Protein AF-A0A7W0UKG6-F1 (afdb_monomer_lite)

Foldseek 3Di:
DQDDWWPQVVLVVVLQVVLVVLQVVLVVCCVPPNPVSNVVSNVVSVVSSVVSVVCVVVVDPVNQVVCVVVRGDDGDDVVSCLLVQEFEDDPDLPFPQQAFLLVRQLVLLVSVDPQDPVCVVVVDPVNVVSVVVSSVLSQVLCVLLVNHPRRGPGLNNDDPLSSLSSSVSSSCSSVHLEYEAEASCPPHDPVSLVSVLVSLQCCCPVVVHHYDYDHDPLVSCLPRPQKDWDDDPNDTPDIDHSVRLVPRPSNCCRNVNDDDD

pLDDT: mean 85.69, std 9.54, range [41.47, 97.06]

Secondary structure (DSSP, 8-state):
-----BSTTHHHHHHHHHHHHHHHHHHHHHHHH-THHHHHHHHHHHHHHHHHHHHHHH--HHHHHHHHHTT-B-PPPHHHHHHTTEEE--SS----TTSBHHHHHHHHTGGG----HHHHHTT-HHHHHHHHHHHHHHHHHHHHTT-TT-TTSBGGGS-HHHHHHHHHHHHHHT--SEEEEESTTTT--HHHHHHHHHHHHHHHHHH--EEEEE---HHHHHHH-SSEEEEETTEEEEEE-HHHHHT-HHHHHHHH-S---

Structure (mmCIF, N/CA/C/O backbone):
data_AF-A0A7W0UKG6-F1
#
_entry.id   AF-A0A7W0UKG6-F1
#
loop_
_atom_site.group_PDB
_atom_site.id
_atom_site.type_symbol
_atom_site.label_atom_id
_atom_site.label_alt_id
_atom_site.label_comp_id
_atom_site.label_asym_id
_atom_site.label_entity_id
_atom_site.label_seq_id
_atom_site.pdbx_PDB_ins_code
_atom_site.Cartn_x
_atom_site.Cartn_y
_atom_site.Cartn_z
_atom_site.occupancy
_atom_site.B_iso_or_equiv
_atom_site.auth_seq_id
_atom_site.auth_comp_id
_atom_site.auth_asym_id
_atom_site.auth_atom_id
_atom_site.pdbx_PDB_model_num
ATOM 1 N N . MET A 1 1 ? 2.653 -15.331 -9.676 1.00 48.56 1 MET A N 1
ATOM 2 C CA . MET A 1 1 ? 2.148 -16.067 -8.493 1.00 48.56 1 MET A CA 1
ATOM 3 C C . MET A 1 1 ? 3.191 -16.007 -7.388 1.00 48.56 1 MET A C 1
ATOM 5 O O . MET A 1 1 ? 4.370 -16.164 -7.683 1.00 48.56 1 MET A O 1
ATOM 9 N N . ILE A 1 2 ? 2.782 -15.742 -6.144 1.00 54.41 2 ILE A N 1
ATOM 10 C CA . ILE A 1 2 ? 3.671 -15.827 -4.976 1.00 54.41 2 ILE A CA 1
ATOM 11 C C . ILE A 1 2 ? 3.885 -17.317 -4.706 1.00 54.41 2 ILE A C 1
ATOM 13 O O . ILE A 1 2 ? 3.014 -17.983 -4.161 1.00 54.41 2 ILE A O 1
ATOM 17 N N . ALA A 1 3 ? 5.003 -17.856 -5.176 1.00 59.62 3 ALA A N 1
ATOM 18 C CA . ALA A 1 3 ? 5.363 -19.258 -5.013 1.00 59.62 3 ALA A CA 1
ATOM 19 C C . ALA A 1 3 ? 6.781 -19.353 -4.451 1.00 59.62 3 ALA A C 1
ATOM 21 O O . ALA A 1 3 ? 7.602 -18.450 -4.655 1.00 59.62 3 ALA A O 1
ATOM 22 N N . ARG A 1 4 ? 7.076 -20.453 -3.745 1.00 61.53 4 ARG A N 1
ATOM 23 C CA . ARG A 1 4 ? 8.446 -20.732 -3.306 1.00 61.53 4 ARG A CA 1
ATOM 24 C C . ARG A 1 4 ? 9.345 -20.778 -4.543 1.00 61.53 4 ARG A C 1
ATOM 26 O O . ARG A 1 4 ? 9.008 -21.484 -5.494 1.00 61.53 4 ARG A O 1
ATOM 33 N N . PRO A 1 5 ? 10.453 -20.025 -4.562 1.00 64.69 5 PRO A N 1
ATOM 34 C CA . PRO A 1 5 ? 11.335 -20.037 -5.710 1.00 64.69 5 PRO A CA 1
ATOM 35 C C . PRO A 1 5 ? 11.922 -21.440 -5.879 1.00 64.69 5 PRO A C 1
ATOM 37 O O . PRO A 1 5 ? 12.451 -22.021 -4.932 1.00 64.69 5 PRO A O 1
ATOM 40 N N . VAL A 1 6 ? 11.835 -21.979 -7.090 1.00 72.00 6 VAL A N 1
ATOM 41 C CA . VAL A 1 6 ? 12.389 -23.289 -7.443 1.00 72.00 6 VAL A CA 1
ATOM 42 C C . VAL A 1 6 ? 13.615 -23.038 -8.306 1.00 72.00 6 VAL A C 1
ATOM 44 O O . VAL A 1 6 ? 13.520 -22.393 -9.346 1.00 72.00 6 VAL A O 1
ATOM 47 N N . ARG A 1 7 ? 14.779 -23.508 -7.839 1.00 76.75 7 ARG A N 1
ATOM 48 C CA . ARG A 1 7 ? 16.084 -23.382 -8.521 1.00 76.75 7 ARG A CA 1
ATOM 49 C C . ARG A 1 7 ? 16.430 -21.954 -9.004 1.00 76.75 7 ARG A C 1
ATOM 51 O O . ARG A 1 7 ? 16.911 -21.791 -10.124 1.00 76.75 7 ARG A O 1
ATOM 58 N N . PRO A 1 8 ? 16.274 -20.900 -8.175 1.00 71.69 8 PRO A N 1
ATOM 59 C CA . PRO A 1 8 ? 16.561 -19.523 -8.597 1.00 71.69 8 PRO A CA 1
ATOM 60 C C . PRO A 1 8 ? 18.043 -19.279 -8.939 1.00 71.69 8 PRO A C 1
ATOM 62 O O . PRO A 1 8 ? 18.349 -18.333 -9.664 1.00 71.69 8 PRO A O 1
ATOM 65 N N . TRP A 1 9 ? 18.946 -20.129 -8.436 1.00 76.56 9 TRP A N 1
ATOM 66 C CA . TRP A 1 9 ? 20.386 -20.117 -8.716 1.00 76.56 9 TRP A CA 1
ATOM 67 C C . TRP A 1 9 ? 20.742 -20.582 -10.135 1.00 76.56 9 TRP A C 1
ATOM 69 O O . TRP A 1 9 ? 21.858 -20.348 -10.587 1.00 76.56 9 TRP A O 1
ATOM 79 N N . PHE A 1 10 ? 19.810 -21.225 -10.845 1.00 80.62 10 PHE A N 1
ATOM 80 C CA . PHE A 1 10 ? 20.050 -21.731 -12.194 1.00 80.62 10 PHE A CA 1
ATOM 81 C C . PHE A 1 10 ? 19.980 -20.623 -13.256 1.00 80.62 10 PHE A C 1
ATOM 83 O O . PHE A 1 10 ? 20.633 -20.713 -14.290 1.00 80.62 10 PHE A O 1
ATOM 90 N N . GLU A 1 11 ? 19.243 -19.538 -12.995 1.00 80.31 11 GLU A N 1
ATOM 91 C CA . GLU A 1 11 ? 19.112 -18.427 -13.947 1.00 80.31 11 GLU A CA 1
ATOM 92 C C . GLU A 1 11 ? 20.453 -17.725 -14.249 1.00 80.31 11 GLU A C 1
ATOM 94 O O . GLU A 1 11 ? 20.762 -17.585 -15.430 1.00 80.31 11 GLU A O 1
ATOM 99 N N . PRO A 1 12 ? 21.290 -17.349 -13.258 1.00 82.25 12 PRO A N 1
ATOM 100 C CA . PRO A 1 12 ? 22.607 -16.779 -13.542 1.00 82.25 12 PRO A CA 1
ATOM 101 C C . PRO A 1 12 ? 23.495 -17.666 -14.417 1.00 82.25 12 PRO A C 1
ATOM 103 O O . PRO A 1 12 ? 24.257 -17.153 -15.226 1.00 82.25 12 PRO A O 1
ATOM 106 N N . ILE A 1 13 ? 23.376 -18.991 -14.297 1.00 84.44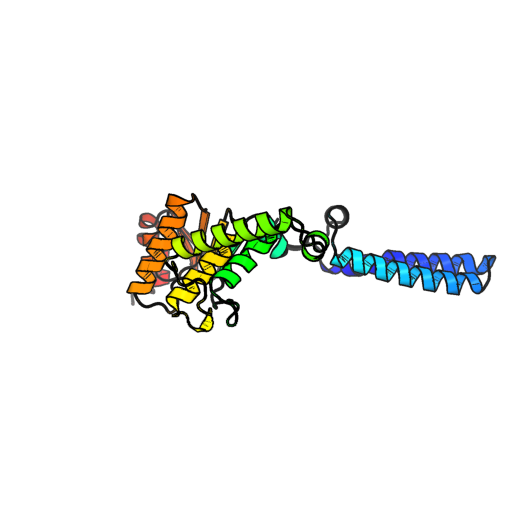 13 ILE A N 1
ATOM 107 C CA . ILE A 1 13 ? 24.140 -19.944 -15.113 1.00 84.44 13 ILE A CA 1
ATOM 108 C C . ILE A 1 13 ? 23.686 -19.874 -16.576 1.00 84.44 13 ILE A C 1
ATOM 110 O O . ILE A 1 13 ? 24.524 -19.854 -17.477 1.00 84.44 13 ILE A O 1
ATOM 114 N N . LEU A 1 14 ? 22.375 -19.764 -16.819 1.00 82.19 14 LEU A N 1
ATOM 115 C CA . LEU A 1 14 ? 21.809 -19.644 -18.167 1.00 82.19 14 LEU A CA 1
ATOM 116 C C . LEU A 1 14 ? 22.294 -18.389 -18.911 1.00 82.19 14 LEU A C 1
ATOM 118 O O . LEU A 1 14 ? 22.361 -18.414 -20.138 1.00 82.19 14 LEU A O 1
ATOM 122 N N . TRP A 1 15 ? 22.678 -17.319 -18.205 1.00 83.62 15 TRP A N 1
ATOM 123 C CA . TRP A 1 15 ? 23.191 -16.091 -18.833 1.00 83.62 15 TRP A CA 1
ATOM 124 C C . TRP A 1 15 ? 24.517 -16.295 -19.562 1.00 83.62 15 TRP A C 1
ATOM 126 O O . TRP A 1 15 ? 24.759 -15.635 -20.573 1.00 83.62 15 TRP A O 1
ATOM 136 N N . PHE A 1 16 ? 25.349 -17.217 -19.073 1.00 87.31 16 PHE A N 1
ATOM 137 C CA . PHE A 1 16 ? 26.668 -17.496 -19.638 1.00 87.31 16 PHE A CA 1
ATOM 138 C C . PHE A 1 16 ? 26.638 -18.555 -20.741 1.00 87.31 16 PHE A C 1
ATOM 140 O O . PHE A 1 16 ? 27.586 -18.636 -21.519 1.00 87.31 16 PHE A O 1
ATOM 147 N N . VAL A 1 17 ? 25.563 -19.348 -20.851 1.00 87.38 17 VAL A N 1
ATOM 148 C CA . VAL A 1 17 ? 25.466 -20.445 -21.831 1.00 87.38 17 VAL A CA 1
ATOM 149 C C . VAL A 1 17 ? 25.686 -19.961 -23.276 1.00 87.38 17 VAL A C 1
ATOM 151 O O . VAL A 1 17 ? 26.527 -20.555 -23.954 1.00 87.38 17 VAL A O 1
ATOM 154 N N . PRO A 1 18 ? 25.040 -18.878 -23.766 1.00 86.75 18 PRO A N 1
ATOM 155 C CA . PRO A 1 18 ? 25.266 -18.391 -25.130 1.00 86.75 18 PRO A CA 1
ATOM 156 C C . PRO A 1 18 ? 26.705 -17.925 -25.372 1.00 86.75 18 PRO A C 1
ATOM 158 O O . PRO A 1 18 ? 27.283 -18.221 -26.417 1.00 86.75 18 PRO A O 1
ATOM 161 N N . SER A 1 19 ? 27.314 -17.243 -24.399 1.00 86.75 19 SER A N 1
ATOM 162 C CA . SER A 1 19 ? 28.702 -16.780 -24.495 1.00 86.75 19 SER A CA 1
ATOM 163 C C . SER A 1 19 ? 29.688 -17.947 -24.516 1.00 86.75 19 SER A C 1
ATOM 165 O O . SER A 1 19 ? 30.585 -17.966 -25.355 1.00 86.75 19 SER A O 1
ATOM 167 N N . ILE A 1 20 ? 29.491 -18.956 -23.661 1.00 88.75 20 ILE A N 1
ATOM 168 C CA . ILE A 1 20 ? 30.323 -20.169 -23.633 1.00 88.75 20 ILE A CA 1
ATOM 169 C C . ILE A 1 20 ? 30.202 -20.930 -24.959 1.00 88.75 20 ILE A C 1
ATOM 171 O O . ILE A 1 20 ? 31.218 -21.297 -25.542 1.00 88.75 20 ILE A O 1
ATOM 175 N N . LEU A 1 21 ? 28.983 -21.115 -25.479 1.00 88.38 21 LEU A N 1
ATOM 176 C CA . LEU A 1 21 ? 28.757 -21.750 -26.783 1.00 88.38 21 LEU A CA 1
ATOM 177 C C . LEU A 1 21 ? 29.455 -20.991 -27.916 1.00 88.38 21 LEU A C 1
ATOM 179 O O . LEU A 1 21 ? 30.082 -21.612 -28.769 1.00 88.38 21 LEU A O 1
ATOM 183 N N . THR A 1 22 ? 29.393 -19.658 -27.904 1.00 87.62 22 THR A N 1
ATOM 184 C CA . THR A 1 22 ? 30.035 -18.815 -28.923 1.00 87.62 22 THR A CA 1
ATOM 185 C C . THR A 1 22 ? 31.559 -18.971 -28.908 1.00 87.62 22 THR A C 1
ATOM 187 O O . THR A 1 22 ? 32.170 -19.115 -29.967 1.00 87.62 22 THR A O 1
ATOM 190 N N . LEU A 1 23 ? 32.170 -19.022 -27.719 1.00 88.12 23 LEU A N 1
ATOM 191 C CA . LEU A 1 23 ? 33.607 -19.273 -27.561 1.00 88.12 23 LEU A CA 1
ATOM 192 C C . LEU A 1 23 ? 34.002 -20.687 -28.007 1.00 88.12 23 LEU A C 1
ATOM 194 O O . LEU A 1 23 ? 35.016 -20.853 -28.682 1.00 88.12 23 LEU A O 1
ATOM 198 N N . LEU A 1 24 ? 33.198 -21.704 -27.676 1.00 88.12 24 LEU A N 1
ATOM 199 C CA . LEU A 1 24 ? 33.443 -23.090 -28.092 1.00 88.12 24 LEU A CA 1
ATOM 200 C C . LEU A 1 24 ? 33.360 -23.258 -29.615 1.00 88.12 24 LEU A C 1
ATOM 202 O O . LEU A 1 24 ? 34.214 -23.918 -30.205 1.00 88.12 24 LEU A O 1
ATOM 206 N N . ILE A 1 25 ? 32.367 -22.634 -30.257 1.00 86.38 25 ILE A N 1
ATOM 207 C CA . ILE A 1 25 ? 32.225 -22.628 -31.720 1.00 86.38 25 ILE A CA 1
ATOM 208 C C . ILE A 1 25 ? 33.413 -21.904 -32.365 1.00 86.38 25 ILE A C 1
ATOM 210 O O . ILE A 1 25 ? 33.993 -22.416 -33.320 1.00 86.38 25 ILE A O 1
ATOM 214 N N . GLY A 1 26 ? 33.813 -20.750 -31.825 1.00 84.31 26 GLY A N 1
ATOM 215 C CA . GLY A 1 26 ? 34.990 -20.013 -32.288 1.00 84.31 26 GLY A CA 1
ATOM 216 C C . GLY A 1 26 ? 36.277 -20.828 -32.212 1.00 84.31 26 GLY A C 1
ATOM 217 O O . GLY A 1 26 ? 37.027 -20.900 -33.183 1.00 84.31 26 GLY A O 1
ATOM 218 N N . TRP A 1 27 ? 36.497 -21.510 -31.087 1.00 84.19 27 TRP A N 1
ATOM 219 C CA . TRP A 1 27 ? 37.634 -22.409 -30.910 1.00 84.19 27 TRP A CA 1
ATOM 220 C C . TRP A 1 27 ? 37.611 -23.568 -31.914 1.00 84.19 27 TRP A C 1
ATOM 222 O O . TRP A 1 27 ? 38.625 -23.834 -32.557 1.00 84.19 27 TRP A O 1
ATOM 232 N N . ALA A 1 28 ? 36.458 -24.206 -32.128 1.00 84.94 28 ALA A N 1
ATOM 233 C CA . ALA A 1 28 ? 36.325 -25.292 -33.098 1.00 84.94 28 ALA A CA 1
ATOM 234 C C . ALA A 1 28 ? 36.598 -24.835 -34.546 1.00 84.94 28 ALA A C 1
ATOM 236 O O . ALA A 1 28 ? 37.232 -25.553 -35.318 1.00 84.94 28 ALA A O 1
ATOM 237 N N . LEU A 1 29 ? 36.163 -23.625 -34.911 1.00 82.19 29 LEU A N 1
ATOM 238 C CA . LEU A 1 29 ? 36.381 -23.047 -36.241 1.00 82.19 29 LEU A CA 1
ATOM 239 C C . LEU A 1 29 ? 37.808 -22.517 -36.445 1.00 82.19 29 LEU A C 1
ATOM 241 O O . LEU A 1 29 ? 38.244 -22.377 -37.590 1.00 82.19 29 LEU A O 1
ATOM 245 N N . SER A 1 30 ? 38.561 -22.279 -35.368 1.00 81.06 30 SER A N 1
ATOM 246 C CA . SER A 1 30 ? 39.938 -21.774 -35.445 1.00 81.06 30 SER A CA 1
ATOM 247 C C . SER A 1 30 ? 40.903 -22.704 -36.170 1.00 81.06 30 SER A C 1
ATOM 249 O O . SER A 1 30 ? 41.814 -22.225 -36.845 1.00 81.06 30 SER A O 1
ATOM 251 N N . GLY A 1 31 ? 40.645 -24.015 -36.137 1.00 78.38 31 GLY A N 1
ATOM 252 C CA . GLY A 1 31 ? 41.407 -24.996 -36.909 1.00 78.38 31 GLY A CA 1
ATOM 253 C C . GLY A 1 31 ? 41.229 -24.870 -38.428 1.00 78.38 31 GLY A C 1
ATOM 254 O O . GLY A 1 31 ? 42.080 -25.341 -39.173 1.00 78.38 31 GLY A O 1
ATOM 255 N N . VAL A 1 32 ? 40.151 -24.226 -38.891 1.00 79.19 32 VAL A N 1
ATOM 256 C CA . VAL A 1 32 ? 39.805 -24.092 -40.319 1.00 79.19 32 VAL A CA 1
ATOM 257 C C . VAL A 1 32 ? 40.024 -22.663 -40.829 1.00 79.19 32 VAL A C 1
ATOM 259 O O . VAL A 1 32 ? 40.473 -22.476 -41.955 1.00 79.19 32 VAL A O 1
ATOM 262 N N . PHE A 1 33 ? 39.734 -21.653 -40.004 1.00 75.75 33 PHE A N 1
ATOM 263 C CA . PHE A 1 33 ? 39.715 -20.237 -40.403 1.00 75.75 33 PHE A CA 1
ATOM 264 C C . PHE A 1 33 ? 40.822 -19.383 -39.752 1.00 75.75 33 PHE A C 1
ATOM 266 O O . PHE A 1 33 ? 40.892 -18.178 -39.994 1.00 75.75 33 PHE A O 1
ATOM 273 N N . GLY A 1 34 ? 41.702 -19.984 -38.943 1.00 76.94 34 GLY A N 1
ATOM 274 C CA . GLY A 1 34 ? 42.850 -19.311 -38.325 1.00 76.94 34 GLY A CA 1
ATOM 275 C C . GLY A 1 34 ? 42.500 -18.397 -37.142 1.00 76.94 34 GLY A C 1
ATOM 276 O O . GLY A 1 34 ? 41.359 -18.345 -36.679 1.00 76.94 34 GLY A O 1
ATOM 277 N N . LEU A 1 35 ? 43.499 -17.658 -36.639 1.00 72.69 35 LEU A N 1
ATOM 278 C CA . LEU A 1 35 ? 43.417 -16.847 -35.407 1.00 72.69 35 LEU A CA 1
ATOM 279 C C . LEU A 1 35 ? 42.347 -15.738 -35.447 1.00 72.69 35 LEU A C 1
ATOM 281 O O . LEU A 1 35 ? 41.785 -15.401 -34.408 1.00 72.69 35 LEU A O 1
ATOM 285 N N . ALA A 1 36 ? 41.998 -15.228 -36.634 1.00 76.88 36 ALA A N 1
ATOM 286 C CA . ALA A 1 36 ? 40.956 -14.209 -36.805 1.00 76.88 36 ALA A CA 1
ATOM 287 C C . ALA A 1 36 ? 39.567 -14.686 -36.332 1.00 76.88 36 ALA A C 1
ATOM 289 O O . ALA A 1 36 ? 38.753 -13.893 -35.861 1.00 76.88 36 ALA A O 1
ATOM 290 N N . SER A 1 37 ? 39.297 -15.993 -36.402 1.00 75.81 37 SER A N 1
ATOM 291 C CA . SER A 1 37 ? 38.042 -16.572 -35.905 1.00 75.81 37 SER A CA 1
ATOM 292 C C . SER A 1 37 ? 37.909 -16.495 -34.377 1.00 75.81 37 SER A C 1
ATOM 294 O O . SER A 1 37 ? 36.797 -16.360 -33.864 1.00 75.81 37 SER A O 1
ATOM 296 N N . ILE A 1 38 ? 39.032 -16.512 -33.648 1.00 79.12 38 ILE A N 1
ATOM 297 C CA . ILE A 1 38 ? 39.054 -16.428 -32.184 1.00 79.12 38 ILE A CA 1
ATOM 298 C C . ILE A 1 38 ? 38.683 -15.011 -31.745 1.00 79.12 38 ILE A C 1
ATOM 300 O O . ILE A 1 38 ? 37.787 -14.856 -30.918 1.00 79.12 38 ILE A O 1
ATOM 304 N N . GLU A 1 39 ? 39.289 -13.981 -32.339 1.00 83.50 39 GLU A N 1
ATOM 305 C CA . GLU A 1 39 ? 38.976 -12.578 -32.026 1.00 83.50 39 GLU A CA 1
ATOM 306 C C . GLU A 1 39 ? 37.495 -12.254 -32.271 1.00 83.50 39 GLU A C 1
ATOM 308 O O . GLU A 1 39 ? 36.826 -11.678 -31.408 1.00 83.50 39 GLU A O 1
ATOM 313 N N . ILE A 1 40 ? 36.953 -12.711 -33.406 1.00 84.88 40 ILE A N 1
ATOM 314 C CA . ILE A 1 40 ? 35.532 -12.550 -33.740 1.00 84.88 40 ILE A CA 1
ATOM 315 C C . ILE A 1 40 ? 34.647 -13.284 -32.722 1.00 84.88 40 ILE A C 1
ATOM 317 O O . ILE A 1 40 ? 33.646 -12.733 -32.262 1.00 84.88 40 ILE A O 1
ATOM 321 N N . SER A 1 41 ? 35.014 -14.505 -32.324 1.00 84.38 41 SER A N 1
ATOM 322 C CA . SER A 1 41 ? 34.239 -15.277 -31.346 1.00 84.38 41 SER A CA 1
ATOM 323 C C . SER A 1 41 ? 34.221 -14.646 -29.953 1.00 84.38 41 SER A C 1
ATOM 325 O O . SER A 1 41 ? 33.182 -14.657 -29.294 1.00 84.38 41 SER A O 1
ATOM 327 N N . VAL A 1 42 ? 35.330 -14.034 -29.521 1.00 86.00 42 VAL A N 1
ATOM 328 C CA . VAL A 1 42 ? 35.409 -13.309 -28.247 1.00 86.00 42 VAL A CA 1
ATOM 329 C C . VAL A 1 42 ? 34.504 -12.080 -28.284 1.00 86.00 42 VAL A C 1
ATOM 331 O O . VAL A 1 42 ? 33.714 -11.879 -27.361 1.00 86.00 42 VAL A O 1
ATOM 334 N N . LEU A 1 43 ? 34.550 -11.297 -29.368 1.00 89.06 43 LEU A N 1
ATOM 335 C CA . LEU A 1 43 ? 33.683 -10.129 -29.537 1.00 89.06 43 LEU A CA 1
ATOM 336 C C . LEU A 1 43 ? 32.195 -10.520 -29.503 1.00 89.06 43 LEU A C 1
ATOM 338 O O . LEU A 1 43 ? 31.402 -9.898 -28.793 1.00 89.06 43 LEU A O 1
ATOM 342 N N . LEU A 1 44 ? 31.822 -11.585 -30.219 1.00 89.50 44 LEU A N 1
ATOM 343 C CA . LEU A 1 44 ? 30.454 -12.109 -30.230 1.00 89.50 44 LEU A CA 1
ATOM 344 C C . LEU A 1 44 ? 30.029 -12.650 -28.859 1.00 89.50 44 LEU A C 1
ATOM 346 O O . LEU A 1 44 ? 28.892 -12.428 -28.447 1.00 89.50 44 LEU A O 1
ATOM 350 N N . ALA A 1 45 ? 30.926 -13.309 -28.123 1.00 87.06 45 ALA A N 1
ATOM 351 C CA . ALA A 1 45 ? 30.636 -13.825 -26.789 1.00 87.06 45 ALA A CA 1
ATOM 352 C C . ALA A 1 45 ? 30.366 -12.699 -25.777 1.00 87.06 45 ALA A C 1
ATOM 354 O O . ALA A 1 45 ? 29.454 -12.825 -24.953 1.00 87.06 45 ALA A O 1
ATOM 355 N N . VAL A 1 46 ? 31.113 -11.591 -25.863 1.00 89.12 46 VAL A N 1
ATOM 356 C CA . VAL A 1 46 ? 30.886 -10.383 -25.051 1.00 89.12 46 VAL A CA 1
ATOM 357 C C . VAL A 1 46 ? 29.558 -9.724 -25.422 1.00 89.12 46 VAL A C 1
ATOM 359 O O . VAL A 1 46 ? 28.766 -9.412 -24.534 1.00 89.12 46 VAL A O 1
ATOM 362 N N . ALA A 1 47 ? 29.270 -9.559 -26.715 1.00 90.38 47 ALA A N 1
ATOM 363 C CA . ALA A 1 47 ? 27.996 -9.004 -27.170 1.00 90.38 47 ALA A CA 1
ATOM 364 C C . ALA A 1 47 ? 26.801 -9.862 -26.714 1.00 90.38 47 ALA A C 1
ATOM 366 O O . ALA A 1 47 ? 25.808 -9.327 -26.217 1.00 90.38 47 ALA A O 1
ATOM 367 N N . ALA A 1 48 ? 26.920 -11.190 -26.810 1.00 87.81 48 ALA A N 1
ATOM 368 C CA . ALA A 1 48 ? 25.920 -12.131 -26.318 1.00 87.81 48 ALA A CA 1
ATOM 369 C C . ALA A 1 48 ? 25.723 -12.015 -24.800 1.00 87.81 48 ALA A C 1
ATOM 371 O O . ALA A 1 48 ? 24.581 -12.017 -24.348 1.00 87.81 48 ALA A O 1
ATOM 372 N N . LEU A 1 49 ? 26.803 -11.845 -24.025 1.00 89.81 49 LEU A N 1
ATOM 373 C CA . LEU A 1 49 ? 26.723 -11.661 -22.573 1.00 89.81 49 LEU A CA 1
ATOM 374 C C . LEU A 1 49 ? 26.000 -10.359 -22.211 1.00 89.81 49 LEU A C 1
ATOM 376 O O . LEU A 1 49 ? 25.128 -10.346 -21.349 1.00 89.81 49 LEU A O 1
ATOM 380 N N . ILE A 1 50 ? 26.335 -9.252 -22.877 1.00 89.19 50 ILE A N 1
ATOM 381 C CA . ILE A 1 50 ? 25.663 -7.966 -22.651 1.00 89.19 50 ILE A CA 1
ATOM 382 C C . ILE A 1 50 ? 24.171 -8.095 -22.969 1.00 89.19 50 ILE A C 1
ATOM 384 O O . ILE A 1 50 ? 23.332 -7.650 -22.187 1.00 89.19 50 ILE A O 1
ATOM 388 N N . LEU A 1 51 ? 23.825 -8.746 -24.082 1.00 88.94 51 LEU A N 1
ATOM 389 C CA . LEU A 1 51 ? 22.436 -8.964 -24.469 1.00 88.94 51 LEU A CA 1
ATOM 390 C C . LEU A 1 51 ? 21.682 -9.842 -23.458 1.00 88.94 51 LEU A C 1
ATOM 392 O O . LEU A 1 51 ? 20.561 -9.499 -23.085 1.00 88.94 51 LEU A O 1
ATOM 396 N N . THR A 1 52 ? 22.272 -10.945 -22.981 1.00 86.50 52 THR A N 1
ATOM 397 C CA . THR A 1 52 ? 21.630 -11.808 -21.974 1.00 86.50 52 THR A CA 1
ATOM 398 C C . THR A 1 52 ? 21.456 -11.088 -20.641 1.00 86.50 52 THR A C 1
ATOM 400 O O . THR A 1 52 ? 20.400 -11.220 -20.023 1.00 86.50 52 THR A O 1
ATOM 403 N N . LEU A 1 53 ? 22.420 -10.258 -20.230 1.00 87.19 53 LEU A N 1
ATOM 404 C CA . LEU A 1 53 ? 22.294 -9.402 -19.047 1.00 87.19 53 LEU A CA 1
ATOM 405 C C . LEU A 1 53 ? 21.177 -8.361 -19.212 1.00 87.19 53 LEU A C 1
ATOM 407 O O . LEU A 1 53 ? 20.368 -8.182 -18.301 1.00 87.19 53 LEU A O 1
ATOM 411 N N . LEU A 1 54 ? 21.069 -7.715 -20.376 1.00 86.25 54 LEU A N 1
ATOM 412 C CA . LEU A 1 54 ? 19.974 -6.782 -20.664 1.00 86.25 54 LEU A CA 1
ATOM 413 C C . LEU A 1 54 ? 18.610 -7.482 -20.638 1.00 86.25 54 LEU A C 1
ATOM 415 O O . LEU A 1 54 ? 17.665 -6.964 -20.043 1.00 86.25 54 LEU A O 1
ATOM 419 N N . LEU A 1 55 ? 18.507 -8.683 -21.211 1.00 83.62 55 LEU A N 1
ATOM 420 C CA . LEU A 1 55 ? 17.291 -9.498 -21.149 1.00 83.62 55 LEU A CA 1
ATOM 421 C C . LEU A 1 55 ? 16.946 -9.910 -19.712 1.00 83.62 55 LEU A C 1
ATOM 423 O O . LEU A 1 55 ? 15.772 -9.901 -19.343 1.00 83.62 55 LEU A O 1
ATOM 427 N N . ALA A 1 56 ? 17.947 -10.205 -18.880 1.00 81.44 56 ALA A N 1
ATOM 428 C CA . ALA A 1 56 ? 17.757 -10.525 -17.468 1.00 81.44 56 ALA A CA 1
ATOM 429 C C . ALA A 1 56 ? 17.259 -9.329 -16.637 1.00 81.44 56 ALA A C 1
ATOM 431 O O . ALA A 1 56 ? 16.543 -9.533 -15.651 1.00 81.44 56 ALA A O 1
ATOM 432 N N . ILE A 1 57 ? 17.610 -8.101 -17.039 1.00 80.38 57 ILE A N 1
ATOM 433 C CA . ILE A 1 57 ? 17.139 -6.850 -16.425 1.00 80.38 57 ILE A CA 1
ATOM 434 C C . ILE A 1 57 ? 15.716 -6.523 -16.890 1.00 80.38 57 ILE A C 1
ATOM 436 O O . ILE A 1 57 ? 14.826 -6.328 -16.061 1.00 80.38 57 ILE A O 1
ATOM 440 N N . VAL A 1 58 ? 15.494 -6.481 -18.208 1.00 80.00 58 VAL A N 1
ATOM 441 C CA . VAL A 1 58 ? 14.206 -6.095 -18.812 1.00 80.00 58 VAL A CA 1
ATOM 442 C C . VAL A 1 58 ? 13.129 -7.149 -18.551 1.00 80.00 58 VAL A C 1
ATOM 444 O O . VAL A 1 58 ? 11.969 -6.799 -18.359 1.00 80.00 58 VAL A O 1
ATOM 447 N N . ARG A 1 59 ? 13.510 -8.432 -18.497 1.00 77.19 59 ARG A N 1
ATOM 448 C CA . ARG A 1 59 ? 12.625 -9.592 -18.293 1.00 77.19 59 ARG A CA 1
ATOM 449 C C . ARG A 1 59 ? 11.359 -9.555 -19.152 1.00 77.19 59 ARG A C 1
ATOM 451 O O . ARG A 1 59 ? 10.252 -9.492 -18.617 1.00 77.19 59 ARG A O 1
ATOM 458 N N . PRO A 1 60 ? 11.494 -9.619 -20.482 1.00 81.31 60 PRO A N 1
ATOM 459 C CA . PRO A 1 60 ? 10.327 -9.734 -21.341 1.00 81.31 60 PRO A CA 1
ATOM 460 C C . PRO A 1 60 ? 9.541 -11.026 -21.044 1.00 81.31 60 PRO A C 1
ATOM 462 O O . PRO A 1 60 ? 10.112 -12.027 -20.608 1.00 81.31 60 PRO A O 1
ATOM 465 N N . ILE A 1 61 ? 8.234 -11.015 -21.324 1.00 78.69 61 ILE A N 1
ATOM 466 C CA . ILE A 1 61 ? 7.284 -12.092 -20.970 1.00 78.69 61 ILE A CA 1
ATOM 467 C C . ILE A 1 61 ? 7.747 -13.468 -21.485 1.00 78.69 61 ILE A C 1
ATOM 469 O O . ILE A 1 61 ? 7.695 -14.467 -20.773 1.00 78.69 61 ILE A O 1
ATOM 473 N N . TRP A 1 62 ? 8.293 -13.525 -22.702 1.00 81.00 62 TRP A N 1
ATOM 474 C CA . TRP A 1 62 ? 8.795 -14.773 -23.282 1.00 81.00 62 TRP A CA 1
ATOM 475 C C . TRP A 1 62 ? 9.994 -15.356 -22.515 1.00 81.00 62 TRP A C 1
ATOM 477 O O . TRP A 1 62 ? 10.152 -16.574 -22.448 1.00 81.00 62 TRP A O 1
ATOM 487 N N . TYR A 1 63 ? 10.834 -14.506 -21.916 1.00 81.31 63 TYR A N 1
ATOM 488 C CA . TYR A 1 63 ? 11.990 -14.932 -21.130 1.00 81.31 63 TYR A CA 1
ATOM 489 C C . TYR A 1 63 ? 11.546 -15.480 -19.768 1.00 81.31 63 TYR A C 1
ATOM 491 O O . TYR A 1 63 ? 12.050 -16.515 -19.333 1.00 81.31 63 TYR A O 1
ATOM 499 N N . SER A 1 64 ? 10.545 -14.863 -19.124 1.00 76.06 64 SER A N 1
ATOM 500 C CA . SER A 1 64 ? 9.945 -15.435 -17.910 1.00 76.06 64 SER A CA 1
ATOM 501 C C . SER A 1 64 ? 9.236 -16.765 -18.176 1.00 76.06 64 SER A C 1
ATOM 503 O O . SER A 1 64 ? 9.363 -17.692 -17.374 1.00 76.06 64 SER A O 1
ATOM 505 N N . ASP A 1 65 ? 8.555 -16.898 -19.316 1.00 80.94 65 ASP A N 1
ATOM 506 C CA . ASP A 1 65 ? 7.900 -18.149 -19.713 1.00 80.94 65 ASP A CA 1
ATOM 507 C C . ASP A 1 65 ? 8.922 -19.256 -20.000 1.00 80.94 65 ASP A C 1
ATOM 509 O O . ASP A 1 65 ? 8.724 -20.404 -19.598 1.00 80.94 65 ASP A O 1
ATOM 513 N N . LEU A 1 66 ? 10.047 -18.924 -20.642 1.00 81.25 66 LEU A N 1
ATOM 514 C CA . LEU A 1 66 ? 11.149 -19.859 -20.874 1.00 81.25 66 LEU A CA 1
ATOM 515 C C . LEU A 1 66 ? 11.753 -20.362 -19.557 1.00 81.25 66 LEU A C 1
ATOM 517 O O . LEU A 1 66 ? 11.923 -21.568 -19.388 1.00 81.25 66 LEU A O 1
ATOM 521 N N . LEU A 1 67 ? 12.036 -19.462 -18.609 1.00 80.81 67 LEU A N 1
ATOM 522 C CA . LEU A 1 67 ? 12.533 -19.839 -17.280 1.00 80.81 67 LEU A CA 1
ATOM 523 C C . LEU A 1 67 ? 11.553 -20.769 -16.558 1.00 80.81 67 LEU A C 1
ATOM 525 O O . LEU A 1 67 ? 11.964 -21.781 -15.991 1.00 80.81 67 LEU A O 1
ATOM 529 N N . THR A 1 68 ? 10.258 -20.472 -16.663 1.00 78.19 68 THR A N 1
ATOM 530 C CA . THR A 1 68 ? 9.185 -21.290 -16.090 1.00 78.19 68 THR A CA 1
ATOM 531 C C . THR A 1 68 ? 9.159 -22.692 -16.710 1.00 78.19 68 THR A C 1
ATOM 533 O O . THR A 1 68 ? 9.116 -23.683 -15.982 1.00 78.19 68 THR A O 1
ATOM 536 N N . LYS A 1 69 ? 9.276 -22.804 -18.043 1.00 81.56 69 LYS A N 1
ATOM 537 C CA . LYS A 1 69 ? 9.385 -24.096 -18.752 1.00 81.56 69 LYS A CA 1
ATOM 538 C C . LYS A 1 69 ? 10.643 -24.884 -18.373 1.00 81.56 69 LYS A C 1
ATOM 540 O O . LYS A 1 69 ? 10.600 -26.108 -18.336 1.00 81.56 69 LYS A O 1
ATOM 545 N N . LEU A 1 70 ? 11.742 -24.198 -18.058 1.00 79.00 70 LEU A N 1
ATOM 546 C CA . LEU A 1 70 ? 12.994 -24.799 -17.579 1.00 79.00 70 LEU A CA 1
ATOM 547 C C . LEU A 1 70 ? 12.963 -25.163 -16.080 1.00 79.00 70 LEU A C 1
ATOM 549 O O . LEU A 1 70 ? 13.969 -25.612 -15.531 1.00 79.00 70 LEU A O 1
ATOM 553 N N . GLY A 1 71 ? 11.823 -24.983 -15.404 1.00 76.38 71 GLY A N 1
ATOM 554 C CA . GLY A 1 71 ? 11.655 -25.301 -13.986 1.00 76.38 71 GLY A CA 1
ATOM 555 C C . GLY A 1 71 ? 12.294 -24.284 -13.037 1.00 76.38 71 GLY A C 1
ATOM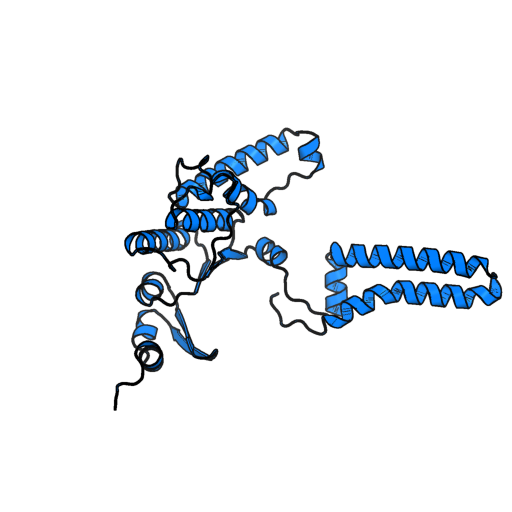 556 O O . GLY A 1 71 ? 12.479 -24.587 -11.856 1.00 76.38 71 GLY A O 1
ATOM 557 N N . VAL A 1 72 ? 12.636 -23.089 -13.531 1.00 75.06 72 VAL A N 1
ATOM 558 C CA . VAL A 1 72 ? 13.104 -21.963 -12.720 1.00 75.06 72 VAL A CA 1
ATOM 559 C C . VAL A 1 72 ? 11.915 -21.078 -12.382 1.00 75.06 72 VAL A C 1
ATOM 561 O O . VAL A 1 72 ? 11.418 -20.320 -13.212 1.00 75.06 72 VAL A O 1
ATOM 564 N N . PHE A 1 73 ? 11.484 -21.141 -11.127 1.00 71.56 73 PHE A N 1
ATOM 565 C CA . PHE A 1 73 ? 10.423 -20.283 -10.611 1.00 71.56 73 PHE A CA 1
ATOM 566 C C . PHE A 1 73 ? 11.025 -19.224 -9.694 1.00 71.56 73 PHE A C 1
ATOM 568 O O . PHE A 1 73 ? 11.784 -19.536 -8.774 1.00 71.56 73 PHE A O 1
ATOM 575 N N . LYS A 1 74 ? 10.658 -17.961 -9.911 1.00 68.81 74 LYS A N 1
ATOM 576 C CA . LYS A 1 74 ? 10.951 -16.857 -8.992 1.00 68.81 74 LYS A CA 1
ATOM 577 C C . LYS A 1 74 ? 9.645 -16.267 -8.481 1.00 68.81 74 LYS A C 1
ATOM 579 O O . LYS A 1 74 ? 8.659 -16.211 -9.210 1.00 68.81 74 LYS A O 1
ATOM 584 N N . SER A 1 75 ? 9.653 -15.837 -7.222 1.00 68.38 75 SER A N 1
ATOM 585 C CA . SER A 1 75 ? 8.518 -15.107 -6.660 1.00 68.38 75 SER A CA 1
ATOM 586 C C . SER A 1 75 ? 8.315 -13.794 -7.420 1.00 68.38 75 SER A C 1
ATOM 588 O O . SER A 1 75 ? 9.277 -13.215 -7.935 1.00 68.38 75 SER A O 1
ATOM 590 N N . ALA A 1 76 ? 7.065 -13.339 -7.487 1.00 71.88 76 ALA A N 1
ATOM 591 C CA . ALA A 1 76 ? 6.719 -12.050 -8.073 1.00 71.88 76 ALA A CA 1
ATOM 592 C C . ALA A 1 76 ? 7.511 -10.926 -7.388 1.00 71.88 76 ALA A C 1
ATOM 594 O O . ALA A 1 76 ? 7.665 -10.920 -6.162 1.00 71.88 76 ALA A O 1
ATOM 595 N N . ARG A 1 77 ? 8.016 -9.969 -8.168 1.00 80.69 77 ARG A N 1
ATOM 596 C CA . ARG A 1 77 ? 8.641 -8.765 -7.613 1.00 80.69 77 ARG A CA 1
ATOM 597 C C . ARG A 1 77 ? 7.546 -7.838 -7.074 1.00 80.69 77 ARG A C 1
ATOM 599 O O . ARG A 1 77 ? 6.417 -7.898 -7.557 1.00 80.69 77 ARG A O 1
ATOM 606 N N . PRO A 1 78 ? 7.866 -6.927 -6.139 1.00 80.81 78 PRO A N 1
ATOM 607 C CA . PRO A 1 78 ? 6.905 -5.932 -5.662 1.00 80.81 78 PRO A CA 1
ATOM 608 C C . PRO A 1 78 ? 6.226 -5.145 -6.793 1.00 80.81 78 PRO A C 1
ATOM 610 O O . PRO A 1 78 ? 5.029 -4.898 -6.722 1.00 80.81 78 PRO A O 1
ATOM 613 N N . ASN A 1 79 ? 6.954 -4.821 -7.867 1.00 81.94 79 ASN A N 1
ATOM 614 C CA . ASN A 1 79 ? 6.393 -4.129 -9.032 1.00 81.94 79 ASN A CA 1
ATOM 615 C C . ASN A 1 79 ? 5.297 -4.963 -9.713 1.00 81.94 79 ASN A C 1
ATOM 617 O O . ASN A 1 79 ? 4.211 -4.452 -9.969 1.00 81.94 79 ASN A O 1
ATOM 621 N N . ASP A 1 80 ? 5.555 -6.259 -9.909 1.00 81.19 80 ASP A N 1
ATOM 622 C CA . ASP A 1 80 ? 4.598 -7.192 -10.508 1.00 81.19 80 ASP A CA 1
ATOM 623 C C . ASP A 1 80 ? 3.342 -7.338 -9.608 1.00 81.19 80 ASP A C 1
ATOM 625 O O . ASP A 1 80 ? 2.232 -7.539 -10.096 1.00 81.19 80 ASP A O 1
ATOM 629 N N . MET A 1 81 ? 3.489 -7.198 -8.281 1.00 84.94 81 MET A N 1
ATOM 630 C CA . MET A 1 81 ? 2.362 -7.201 -7.333 1.00 84.94 81 MET A CA 1
ATOM 631 C C . MET A 1 81 ? 1.502 -5.935 -7.438 1.00 84.94 81 MET A C 1
ATOM 633 O O . MET A 1 81 ? 0.276 -6.032 -7.404 1.00 84.94 81 MET A O 1
ATOM 637 N N . VAL A 1 82 ? 2.121 -4.760 -7.590 1.00 86.00 82 VAL A N 1
ATOM 638 C CA . VAL A 1 82 ? 1.391 -3.493 -7.772 1.00 86.00 82 VAL A CA 1
ATOM 639 C C . VAL A 1 82 ? 0.630 -3.498 -9.099 1.00 86.00 82 VAL A C 1
ATOM 641 O O . VAL A 1 82 ? -0.524 -3.073 -9.141 1.00 86.00 82 VAL A O 1
ATOM 644 N N . GLU A 1 83 ? 1.225 -4.030 -10.170 1.00 82.56 83 GLU A N 1
ATOM 645 C CA . GLU A 1 83 ? 0.536 -4.224 -11.454 1.00 82.56 83 GLU A CA 1
ATOM 646 C C . GLU A 1 83 ? -0.648 -5.192 -11.340 1.00 82.56 83 GLU A C 1
ATOM 648 O O . GLU A 1 83 ? -1.708 -4.935 -11.911 1.00 82.56 83 GLU A O 1
ATOM 653 N N . ALA A 1 84 ? -0.510 -6.246 -10.530 1.00 84.62 84 ALA A N 1
ATOM 654 C CA . ALA A 1 84 ? -1.596 -7.168 -10.195 1.00 84.62 84 ALA A CA 1
ATOM 655 C C . ALA A 1 84 ? -2.670 -6.559 -9.266 1.00 84.62 84 ALA A C 1
ATOM 657 O O . ALA A 1 84 ? -3.643 -7.234 -8.930 1.00 84.62 84 ALA A O 1
ATOM 658 N N . GLY A 1 85 ? -2.520 -5.297 -8.849 1.00 87.81 85 GLY A N 1
ATOM 659 C CA . GLY A 1 85 ? -3.488 -4.590 -8.012 1.00 87.81 85 GLY A CA 1
ATOM 660 C C . GLY A 1 85 ? -3.334 -4.855 -6.513 1.00 87.81 85 GLY A C 1
ATOM 661 O O . GLY A 1 85 ? -4.303 -4.709 -5.770 1.00 87.81 85 GLY A O 1
ATOM 662 N N . ILE A 1 86 ? -2.145 -5.233 -6.045 1.00 91.44 86 ILE A N 1
ATOM 663 C CA . ILE A 1 86 ? -1.850 -5.377 -4.616 1.00 91.44 86 ILE A CA 1
ATOM 664 C C . ILE A 1 86 ? -1.135 -4.113 -4.126 1.00 91.44 86 ILE A C 1
ATOM 666 O O . ILE A 1 86 ? 0.018 -3.856 -4.471 1.00 91.44 86 ILE A O 1
ATOM 670 N N . GLY A 1 87 ? -1.823 -3.328 -3.300 1.00 91.31 87 GLY A N 1
ATOM 671 C CA . GLY A 1 87 ? -1.260 -2.183 -2.587 1.00 91.31 87 GLY A CA 1
ATOM 672 C C . GLY A 1 87 ? -0.787 -2.592 -1.194 1.00 91.31 87 GLY A C 1
ATOM 673 O O . GLY A 1 87 ? -1.412 -3.428 -0.549 1.00 91.31 87 GLY A O 1
ATOM 674 N N . ARG A 1 88 ? 0.301 -1.997 -0.699 1.00 90.44 88 ARG A N 1
ATOM 675 C CA . ARG A 1 88 ? 0.834 -2.270 0.645 1.00 90.44 88 ARG A CA 1
ATOM 676 C C . ARG A 1 88 ? 1.253 -0.981 1.347 1.00 90.44 88 ARG A C 1
ATOM 678 O O . ARG A 1 88 ? 1.889 -0.130 0.725 1.00 90.44 88 ARG A O 1
ATOM 685 N N . THR A 1 89 ? 0.961 -0.876 2.641 1.00 89.06 89 THR A N 1
ATOM 686 C CA . THR A 1 89 ? 1.601 0.084 3.554 1.00 89.06 89 THR A CA 1
ATOM 687 C C . THR A 1 89 ? 2.708 -0.594 4.364 1.00 89.06 89 THR A C 1
ATOM 689 O O . THR A 1 89 ? 2.785 -1.823 4.448 1.00 89.06 89 THR A O 1
ATOM 692 N N . PHE A 1 90 ? 3.619 0.199 4.922 1.00 81.62 90 PHE A N 1
ATOM 693 C CA . PHE A 1 90 ? 4.752 -0.316 5.687 1.00 81.62 90 PHE A CA 1
ATOM 694 C C . PHE A 1 90 ? 4.600 0.032 7.163 1.00 81.62 90 PHE A C 1
ATOM 696 O O . PHE A 1 90 ? 4.108 1.105 7.494 1.00 81.62 90 PHE A O 1
ATOM 703 N N . GLN A 1 91 ? 5.102 -0.826 8.055 1.00 77.19 91 GLN A N 1
ATOM 704 C CA . GLN A 1 91 ? 5.136 -0.527 9.492 1.00 77.19 91 GLN A CA 1
ATOM 705 C C . GLN A 1 91 ? 5.862 0.790 9.790 1.00 77.19 91 GLN A C 1
ATOM 707 O O . GLN A 1 91 ? 5.407 1.569 10.612 1.00 77.19 91 GLN A O 1
ATOM 712 N N . ASN A 1 92 ? 6.941 1.097 9.068 1.00 82.44 92 ASN A N 1
ATOM 713 C CA . ASN A 1 92 ? 7.575 2.413 9.109 1.00 82.44 92 ASN A CA 1
ATOM 714 C C . ASN A 1 92 ? 7.089 3.263 7.940 1.00 82.44 92 ASN A C 1
ATOM 716 O O . ASN A 1 92 ? 7.148 2.809 6.800 1.00 82.44 92 ASN A O 1
ATOM 720 N N . ILE A 1 93 ? 6.686 4.504 8.214 1.00 83.00 93 ILE A N 1
ATOM 721 C CA . ILE A 1 93 ? 6.167 5.433 7.205 1.00 83.00 93 ILE A CA 1
ATOM 722 C C . ILE A 1 93 ? 7.226 5.667 6.125 1.00 83.00 93 ILE A C 1
ATOM 724 O O . ILE A 1 93 ? 8.245 6.321 6.359 1.00 83.00 93 ILE A O 1
ATOM 728 N N . ARG A 1 94 ? 6.977 5.169 4.910 1.00 87.31 94 ARG A N 1
ATOM 729 C CA . ARG A 1 94 ? 7.905 5.326 3.778 1.00 87.31 94 ARG A CA 1
ATOM 730 C C . ARG A 1 94 ? 7.489 6.447 2.840 1.00 87.31 94 ARG A C 1
ATOM 732 O O . ARG A 1 94 ? 7.404 6.218 1.637 1.00 87.31 94 ARG A O 1
ATOM 739 N N . LEU A 1 95 ? 7.173 7.629 3.357 1.00 92.12 95 LEU A N 1
ATOM 740 C CA . LEU A 1 95 ? 6.806 8.785 2.533 1.00 92.12 95 LEU A CA 1
ATOM 741 C C . LEU A 1 95 ? 8.031 9.520 1.985 1.00 92.12 95 LEU A C 1
ATOM 743 O O . LEU A 1 95 ? 9.098 9.535 2.599 1.00 92.12 95 LEU A O 1
ATOM 747 N N . PHE A 1 96 ? 7.855 10.189 0.847 1.00 93.50 96 PHE A N 1
ATOM 748 C CA . PHE A 1 96 ? 8.836 11.137 0.336 1.00 93.50 96 PHE A CA 1
ATOM 749 C C . PHE A 1 96 ? 8.725 12.431 1.142 1.00 93.50 96 PHE A C 1
ATOM 751 O O . PHE A 1 96 ? 7.884 13.286 0.872 1.00 93.50 96 PHE A O 1
ATOM 758 N N . GLN A 1 97 ? 9.573 12.551 2.163 1.00 92.88 97 GLN A N 1
ATOM 759 C CA . GLN A 1 97 ? 9.490 13.588 3.199 1.00 92.88 97 GLN A CA 1
ATOM 760 C C . GLN A 1 97 ? 9.629 15.025 2.668 1.00 92.88 97 GLN A C 1
ATOM 762 O O . GLN A 1 97 ? 9.056 15.957 3.233 1.00 92.88 97 GLN A O 1
ATOM 767 N N . ASN A 1 98 ? 10.360 15.197 1.564 1.00 95.00 98 ASN A N 1
ATOM 768 C CA . ASN A 1 98 ? 10.584 16.487 0.904 1.00 95.00 98 ASN A CA 1
ATOM 769 C C . ASN A 1 98 ? 9.603 16.763 -0.247 1.00 95.00 98 ASN A C 1
ATOM 771 O O . ASN A 1 98 ? 9.764 17.754 -0.949 1.00 95.00 98 ASN A O 1
ATOM 775 N N . MET A 1 99 ? 8.609 15.897 -0.443 1.00 95.75 99 MET A N 1
ATOM 776 C 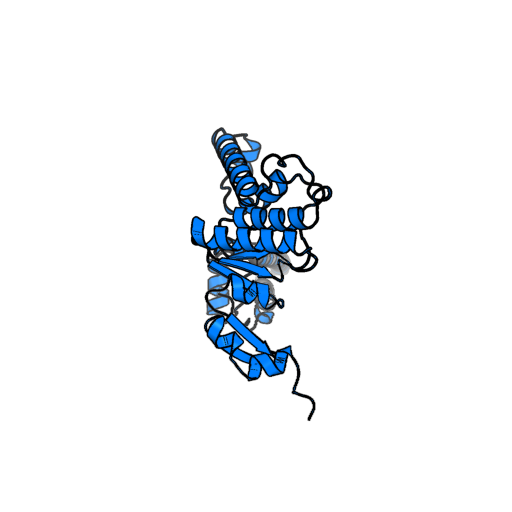CA . MET A 1 99 ? 7.520 16.108 -1.390 1.00 95.75 99 MET A CA 1
ATOM 777 C C . MET A 1 99 ? 6.254 16.520 -0.640 1.00 95.75 99 MET A C 1
ATOM 779 O O . MET A 1 99 ? 6.031 16.148 0.517 1.00 95.75 99 MET A O 1
ATOM 783 N N . SER A 1 100 ? 5.409 17.283 -1.317 1.00 97.06 100 SER A N 1
ATOM 784 C CA . SER A 1 100 ? 4.070 17.634 -0.861 1.00 97.06 100 SER A CA 1
ATOM 785 C C . SER A 1 100 ? 3.151 16.409 -0.773 1.00 97.06 100 SER A C 1
ATOM 787 O O . SER A 1 100 ? 3.439 15.329 -1.308 1.00 97.06 100 SER A O 1
ATOM 789 N N . ALA A 1 101 ? 2.024 16.561 -0.078 1.00 96.38 101 ALA A N 1
ATOM 790 C CA . ALA A 1 101 ? 1.026 15.509 0.055 1.00 96.38 101 ALA A CA 1
ATOM 791 C C . ALA A 1 101 ? 0.488 15.070 -1.316 1.00 96.38 101 ALA A C 1
ATOM 793 O O . ALA A 1 101 ? 0.379 13.873 -1.581 1.00 96.38 101 ALA A O 1
ATOM 794 N N . ILE A 1 102 ? 0.213 16.016 -2.220 1.00 96.38 102 ILE A N 1
ATOM 795 C CA . ILE A 1 102 ? -0.276 15.679 -3.563 1.00 96.38 102 ILE A CA 1
ATOM 796 C C . ILE A 1 102 ? 0.781 14.941 -4.392 1.00 96.38 102 ILE A C 1
ATOM 798 O O . ILE A 1 102 ? 0.452 13.965 -5.061 1.00 96.38 102 ILE A O 1
ATOM 802 N N . GLU A 1 103 ? 2.052 15.340 -4.305 1.00 94.94 103 GLU A N 1
ATOM 803 C CA . GLU A 1 103 ? 3.154 14.674 -5.011 1.00 94.94 103 GLU A CA 1
ATOM 804 C C . GLU A 1 103 ? 3.351 13.238 -4.525 1.00 94.94 103 GLU A C 1
ATOM 806 O O . GLU A 1 103 ? 3.497 12.331 -5.342 1.00 94.94 103 GLU A O 1
ATOM 811 N N . ASN A 1 104 ? 3.265 12.999 -3.213 1.00 95.88 104 ASN A N 1
ATOM 812 C CA . ASN A 1 104 ? 3.338 11.644 -2.664 1.00 95.88 104 ASN A CA 1
ATOM 813 C C . ASN A 1 104 ? 2.250 10.732 -3.245 1.00 95.88 104 ASN A C 1
ATOM 815 O O . ASN A 1 104 ? 2.537 9.581 -3.575 1.00 95.88 104 ASN A O 1
ATOM 819 N N . VAL A 1 105 ? 1.020 11.235 -3.395 1.00 95.38 105 VAL A N 1
ATOM 820 C CA . VAL A 1 105 ? -0.081 10.465 -3.993 1.00 95.38 105 VAL A CA 1
ATOM 821 C C . VAL A 1 105 ? 0.153 10.235 -5.485 1.00 95.38 105 VAL A C 1
ATOM 823 O O . VAL A 1 105 ? -0.007 9.108 -5.947 1.00 95.38 105 VAL A O 1
ATOM 826 N N . LEU A 1 106 ? 0.596 11.257 -6.225 1.00 93.44 106 LEU A N 1
ATOM 827 C CA . LEU A 1 106 ? 0.895 11.152 -7.659 1.00 93.44 106 LEU A CA 1
ATOM 828 C C . LEU A 1 106 ? 1.974 10.106 -7.960 1.00 93.44 106 LEU A C 1
ATOM 830 O O . LEU A 1 106 ? 1.837 9.360 -8.926 1.00 93.44 106 LEU A O 1
ATOM 834 N N . VAL A 1 107 ? 3.002 9.985 -7.113 1.00 91.56 107 VAL A N 1
ATOM 835 C CA . VAL A 1 107 ? 4.015 8.923 -7.256 1.00 91.56 107 VAL A CA 1
ATOM 836 C C . VAL A 1 107 ? 3.378 7.532 -7.158 1.00 91.56 107 VAL A C 1
ATOM 838 O O . VAL A 1 107 ? 3.731 6.636 -7.921 1.00 91.56 107 VAL A O 1
ATOM 841 N N . GLY A 1 108 ? 2.390 7.352 -6.277 1.00 88.69 108 GLY A N 1
ATOM 842 C CA . GLY A 1 108 ? 1.632 6.100 -6.168 1.00 88.69 108 GLY A CA 1
ATOM 843 C C . GLY A 1 108 ? 0.782 5.769 -7.400 1.00 88.69 108 GLY A C 1
ATOM 844 O O . GLY A 1 108 ? 0.434 4.611 -7.609 1.00 88.69 108 GLY A O 1
ATOM 845 N N . MET A 1 109 ? 0.477 6.763 -8.238 1.00 90.25 109 MET A N 1
ATOM 846 C CA . MET A 1 109 ? -0.305 6.599 -9.467 1.00 90.25 109 MET A CA 1
ATOM 847 C C . MET A 1 109 ? 0.548 6.238 -10.691 1.00 90.25 109 MET A C 1
ATOM 849 O O . MET A 1 109 ? -0.009 6.014 -11.764 1.00 90.25 109 MET A O 1
ATOM 853 N N . HIS A 1 110 ? 1.879 6.170 -10.558 1.00 82.56 110 HIS A N 1
ATOM 854 C CA . HIS A 1 110 ? 2.794 6.015 -11.694 1.00 82.56 110 HIS A CA 1
ATOM 855 C C . HIS A 1 110 ? 2.482 4.794 -12.576 1.00 82.56 110 HIS A C 1
ATOM 857 O O . HIS A 1 110 ? 2.563 4.893 -13.794 1.00 82.56 110 HIS A O 1
ATOM 863 N N . THR A 1 111 ? 2.025 3.681 -11.993 1.00 75.88 111 THR A N 1
ATOM 864 C CA . THR A 1 111 ? 1.662 2.461 -12.741 1.00 75.88 111 THR A CA 1
ATOM 865 C C . THR A 1 111 ? 0.409 2.602 -13.610 1.00 75.88 111 THR A C 1
ATOM 867 O O . THR A 1 111 ? 0.127 1.729 -14.427 1.00 75.88 111 THR A O 1
ATOM 870 N N . LYS A 1 112 ? -0.373 3.674 -13.440 1.00 76.88 112 LYS A N 1
ATOM 871 C CA . LYS A 1 112 ? -1.593 3.942 -14.217 1.00 76.88 112 LYS A CA 1
ATOM 872 C C . LYS A 1 112 ? -1.410 5.030 -15.271 1.00 76.88 112 LYS A C 1
ATOM 874 O O . LYS A 1 112 ? -2.288 5.177 -16.120 1.00 76.88 112 LYS A O 1
ATOM 879 N N . LEU A 1 113 ? -0.298 5.762 -15.229 1.00 78.06 113 LEU A N 1
ATOM 880 C CA . LEU A 1 113 ? 0.025 6.781 -16.221 1.00 78.06 113 LEU A CA 1
ATOM 881 C C . LEU A 1 113 ? 0.555 6.104 -17.490 1.00 78.06 113 LEU A C 1
ATOM 883 O O . LEU A 1 113 ? 1.430 5.244 -17.431 1.00 78.06 113 LEU A O 1
ATOM 887 N N . LYS A 1 114 ? -0.003 6.477 -18.641 1.00 69.50 114 LYS A N 1
ATOM 888 C CA . LYS A 1 114 ? 0.320 5.930 -19.965 1.00 69.50 114 LYS A CA 1
ATOM 889 C C . LYS A 1 114 ? 1.251 6.834 -20.772 1.00 69.50 114 LYS A C 1
ATOM 891 O O . LYS A 1 114 ? 1.677 6.425 -21.850 1.00 69.50 114 LYS A O 1
ATOM 896 N N . ALA A 1 115 ? 1.522 8.051 -20.298 1.00 65.50 115 ALA A N 1
ATOM 897 C CA . ALA A 1 115 ? 2.447 8.972 -20.941 1.00 65.50 115 ALA A CA 1
ATOM 898 C C . ALA A 1 115 ? 3.852 8.361 -21.027 1.00 65.50 115 ALA A C 1
ATOM 900 O O . ALA A 1 115 ? 4.487 8.060 -20.015 1.00 65.50 115 ALA A O 1
ATOM 901 N N . ASN A 1 116 ? 4.345 8.199 -22.253 1.00 67.69 116 ASN A N 1
ATOM 902 C CA . ASN A 1 116 ? 5.708 7.748 -22.487 1.00 67.69 116 ASN A CA 1
ATOM 903 C C . ASN A 1 116 ? 6.689 8.915 -22.309 1.00 67.69 116 ASN A C 1
ATOM 905 O O . ASN A 1 116 ? 6.323 10.085 -22.414 1.00 67.69 116 ASN A O 1
ATOM 909 N N . MET A 1 117 ? 7.977 8.613 -22.128 1.00 64.31 117 MET A N 1
ATOM 910 C CA . MET A 1 117 ? 9.033 9.633 -22.027 1.00 64.31 117 MET A CA 1
ATOM 911 C C . MET A 1 117 ? 9.044 10.606 -23.226 1.00 64.31 117 MET A C 1
ATOM 913 O O . MET A 1 117 ? 9.332 11.789 -23.066 1.00 64.31 117 MET A O 1
ATOM 917 N N . ILE A 1 118 ? 8.665 10.125 -24.415 1.00 69.56 118 ILE A N 1
ATOM 918 C CA . ILE A 1 118 ? 8.529 10.941 -25.632 1.00 69.56 118 ILE A CA 1
ATOM 919 C C . ILE A 1 118 ? 7.344 11.916 -25.523 1.00 69.56 118 ILE A C 1
ATOM 921 O O . ILE A 1 118 ? 7.467 13.073 -25.918 1.00 69.56 118 ILE A O 1
ATOM 925 N N . ASP A 1 119 ? 6.220 11.487 -24.942 1.00 70.25 119 ASP A N 1
ATOM 926 C CA . ASP A 1 119 ? 5.041 12.340 -24.736 1.00 70.25 119 ASP A CA 1
ATOM 927 C C . ASP A 1 119 ? 5.323 13.465 -23.732 1.00 70.25 119 ASP A C 1
ATOM 929 O O . ASP A 1 119 ? 4.840 14.587 -23.906 1.00 70.25 119 ASP A O 1
ATOM 933 N N . ALA A 1 120 ? 6.133 13.169 -22.709 1.00 71.62 120 ALA A N 1
ATOM 934 C CA . ALA A 1 120 ? 6.604 14.153 -21.740 1.00 71.62 120 ALA A CA 1
ATOM 935 C C . ALA A 1 120 ? 7.543 15.183 -22.390 1.00 71.62 120 ALA A C 1
ATOM 937 O O . ALA A 1 120 ? 7.395 16.380 -22.147 1.00 71.62 120 ALA A O 1
ATOM 938 N N . LEU A 1 121 ? 8.458 14.739 -23.261 1.00 76.50 121 LEU A N 1
ATOM 939 C CA . LEU A 1 121 ? 9.400 15.623 -23.954 1.00 76.50 121 LEU A CA 1
ATOM 940 C C . LEU A 1 121 ? 8.699 16.535 -24.974 1.00 76.50 121 LEU A C 1
ATOM 942 O O . LEU A 1 121 ? 9.013 17.718 -25.068 1.00 76.50 121 LEU A O 1
ATOM 946 N N . LEU A 1 122 ? 7.720 16.000 -25.710 1.00 79.94 122 LEU A N 1
ATOM 947 C CA . LEU A 1 122 ? 6.964 16.736 -26.729 1.00 79.94 122 LEU A CA 1
ATOM 948 C C . LEU A 1 122 ? 5.772 17.524 -26.163 1.00 79.94 122 LEU A C 1
ATOM 950 O O . LEU A 1 122 ? 5.057 18.164 -26.933 1.00 79.94 122 LEU A O 1
ATOM 954 N N . SER A 1 123 ? 5.543 17.484 -24.843 1.00 75.38 123 SER A N 1
ATOM 955 C CA . SER A 1 123 ? 4.445 18.187 -24.157 1.00 75.38 123 SER A CA 1
ATOM 956 C C . SER A 1 123 ? 3.098 18.028 -24.871 1.00 75.38 123 SER A C 1
ATOM 958 O O . SER A 1 123 ? 2.368 18.996 -25.100 1.00 75.38 123 SER A O 1
ATOM 960 N N . THR A 1 124 ? 2.772 16.799 -25.276 1.00 79.25 124 THR A N 1
ATOM 961 C CA . THR A 1 124 ? 1.581 16.568 -26.098 1.00 79.25 124 THR A CA 1
ATOM 962 C C . THR A 1 124 ? 0.302 16.937 -25.326 1.00 79.25 124 THR A C 1
ATOM 964 O O . THR A 1 124 ? 0.234 16.761 -24.105 1.00 79.25 124 THR A O 1
ATOM 967 N N . PRO A 1 125 ? -0.775 17.386 -26.003 1.00 79.62 125 PRO A N 1
ATOM 968 C CA . PRO A 1 125 ? -2.043 17.715 -25.339 1.00 79.62 125 PRO A CA 1
ATOM 969 C C . PRO A 1 125 ? -2.635 16.547 -24.537 1.00 79.62 125 PRO A C 1
ATOM 971 O O . PRO A 1 125 ? -3.388 16.754 -23.585 1.00 79.62 125 PRO A O 1
ATOM 974 N N . ARG A 1 126 ? -2.292 15.313 -24.927 1.00 79.44 126 ARG A N 1
ATOM 975 C CA . ARG A 1 126 ? -2.649 14.084 -24.219 1.00 79.44 126 ARG A CA 1
ATOM 976 C C . ARG A 1 126 ? -1.972 14.008 -22.850 1.00 79.44 126 ARG A C 1
ATOM 978 O O . ARG A 1 126 ? -2.673 13.768 -21.872 1.00 79.44 126 ARG A O 1
ATOM 985 N N . ASN A 1 127 ? -0.669 14.286 -22.777 1.00 81.62 127 ASN A N 1
ATOM 986 C CA . ASN A 1 127 ? 0.085 14.314 -21.523 1.00 81.62 127 ASN A CA 1
ATOM 987 C C . ASN A 1 127 ? -0.500 15.349 -20.548 1.00 81.62 127 ASN A C 1
ATOM 989 O O . ASN A 1 127 ? -0.790 15.033 -19.398 1.00 81.62 127 ASN A O 1
ATOM 993 N N . SER A 1 128 ? -0.799 16.564 -21.023 1.00 81.75 128 SER A N 1
ATOM 994 C CA . SER A 1 128 ? -1.400 17.599 -20.167 1.00 81.75 128 SER A CA 1
ATOM 995 C C . SER A 1 128 ? -2.799 17.238 -19.655 1.00 81.75 128 SER A C 1
ATOM 997 O O . SER A 1 128 ? -3.174 17.649 -18.556 1.00 81.75 128 SER A O 1
ATOM 999 N N . ARG A 1 129 ? -3.607 16.507 -20.437 1.00 86.19 129 ARG A N 1
ATOM 1000 C CA . ARG A 1 129 ? -4.921 16.015 -19.980 1.00 86.19 129 ARG A CA 1
ATOM 1001 C C . ARG A 1 129 ? -4.762 14.943 -18.908 1.00 86.19 129 ARG A C 1
ATOM 1003 O O . ARG A 1 129 ? -5.364 15.075 -17.846 1.00 86.19 129 ARG A O 1
ATOM 1010 N N . GLU A 1 130 ? -3.912 13.955 -19.160 1.00 86.62 130 GLU A N 1
ATOM 1011 C CA . GLU A 1 130 ? -3.628 12.870 -18.219 1.00 86.62 130 GLU A CA 1
ATOM 1012 C C . GLU A 1 130 ? -3.068 13.406 -16.892 1.00 86.62 130 GLU A C 1
ATOM 1014 O O . GLU A 1 130 ? -3.523 13.021 -15.818 1.00 86.62 130 GLU A O 1
ATOM 1019 N N . GLU A 1 131 ? -2.168 14.388 -16.941 1.00 86.38 131 GLU A N 1
ATOM 1020 C CA . GLU A 1 131 ? -1.617 15.038 -15.751 1.00 86.38 131 GLU A CA 1
ATOM 1021 C C . GLU A 1 131 ? -2.690 15.794 -14.942 1.00 86.38 131 GLU A C 1
ATOM 1023 O O . GLU A 1 131 ? -2.702 15.760 -13.706 1.00 86.38 131 GLU A O 1
ATOM 1028 N N . ARG A 1 132 ? -3.631 16.473 -15.615 1.00 89.88 132 ARG A N 1
ATOM 1029 C CA . ARG A 1 132 ? -4.765 17.146 -14.952 1.00 89.88 132 ARG A CA 1
ATOM 1030 C C . ARG A 1 132 ? -5.704 16.143 -14.290 1.00 89.88 132 ARG A C 1
ATOM 1032 O O . ARG A 1 132 ? -6.145 16.388 -13.166 1.00 89.88 132 ARG A O 1
ATOM 1039 N N . GLU A 1 133 ? -5.994 15.035 -14.963 1.00 91.62 133 GLU A N 1
ATOM 1040 C CA . GLU A 1 133 ? -6.817 13.945 -14.433 1.00 91.62 133 GLU A CA 1
ATOM 1041 C C . GLU A 1 133 ? -6.146 13.278 -13.229 1.00 91.62 133 GLU A C 1
ATOM 1043 O O . GLU A 1 133 ? -6.781 13.127 -12.183 1.00 91.62 133 GLU A O 1
ATOM 1048 N N . ALA A 1 134 ? -4.845 12.992 -13.321 1.00 91.69 134 ALA A N 1
ATOM 1049 C CA . ALA A 1 134 ? -4.057 12.441 -12.226 1.00 91.69 134 ALA A CA 1
ATOM 1050 C C . ALA A 1 134 ? -4.063 13.368 -11.006 1.00 91.69 134 ALA A C 1
ATOM 1052 O O . ALA A 1 134 ? -4.353 12.931 -9.893 1.00 91.69 134 ALA A O 1
ATOM 1053 N N . ARG A 1 135 ? -3.844 14.676 -11.205 1.00 93.62 135 ARG A N 1
ATOM 1054 C CA . ARG A 1 135 ? -3.943 15.659 -10.116 1.00 93.62 135 ARG A CA 1
ATOM 1055 C C . ARG A 1 135 ? -5.341 15.716 -9.522 1.00 93.62 135 ARG A C 1
ATOM 1057 O O . ARG A 1 135 ? -5.464 15.751 -8.304 1.00 93.62 135 ARG A O 1
ATOM 1064 N N . LYS A 1 136 ? -6.398 15.729 -10.341 1.00 95.12 136 LYS A N 1
ATOM 1065 C CA . LYS A 1 136 ? -7.783 15.714 -9.845 1.00 95.12 136 LYS A CA 1
ATOM 1066 C C . LYS A 1 136 ? -8.018 14.490 -8.957 1.00 95.12 136 LYS A C 1
ATOM 1068 O O . LYS A 1 136 ? -8.466 14.646 -7.823 1.00 95.12 136 LYS A O 1
ATOM 1073 N N . ARG A 1 137 ? -7.634 13.306 -9.434 1.00 94.19 137 ARG A N 1
ATOM 1074 C CA . ARG A 1 137 ? -7.784 12.052 -8.696 1.00 94.19 137 ARG A CA 1
ATOM 1075 C C . ARG A 1 137 ? -6.957 12.027 -7.410 1.00 94.19 137 ARG A C 1
ATOM 1077 O O . ARG A 1 137 ? -7.461 11.593 -6.379 1.00 94.19 137 ARG A O 1
ATOM 1084 N N . ALA A 1 138 ? -5.734 12.553 -7.431 1.00 95.31 138 ALA A N 1
ATOM 1085 C CA . ALA A 1 138 ? -4.906 12.677 -6.235 1.00 95.31 138 ALA A CA 1
ATOM 1086 C C . ALA A 1 138 ? -5.592 13.527 -5.150 1.00 95.31 138 ALA A C 1
ATOM 1088 O O . ALA A 1 138 ? -5.586 13.147 -3.981 1.00 95.31 138 ALA A O 1
ATOM 1089 N N . ARG A 1 139 ? -6.263 14.628 -5.525 1.00 96.31 139 ARG A N 1
ATOM 1090 C CA . ARG A 1 139 ? -7.041 15.444 -4.571 1.00 96.31 139 ARG A CA 1
ATOM 1091 C C . ARG A 1 139 ? -8.256 14.715 -4.016 1.00 96.31 139 ARG A C 1
ATOM 1093 O O . ARG A 1 139 ? -8.565 14.867 -2.839 1.00 96.31 139 ARG A O 1
ATOM 1100 N N . GLU A 1 140 ? -8.941 13.929 -4.843 1.00 95.44 140 GLU A N 1
ATOM 1101 C CA . GLU A 1 140 ? -10.052 13.086 -4.390 1.00 95.44 140 GLU A CA 1
ATOM 1102 C C . GLU A 1 140 ? -9.576 12.055 -3.358 1.00 95.44 140 GLU A C 1
ATOM 1104 O O . GLU A 1 140 ? -10.221 11.884 -2.327 1.00 95.44 140 GLU A O 1
ATOM 1109 N N . LEU A 1 141 ? -8.418 11.425 -3.588 1.00 95.12 141 LEU A N 1
ATOM 1110 C CA . LEU A 1 141 ? -7.807 10.489 -2.640 1.00 95.12 141 LEU A CA 1
ATOM 1111 C C . LEU A 1 141 ? -7.365 11.183 -1.346 1.00 95.12 141 LEU A C 1
ATOM 1113 O O . LEU A 1 141 ? -7.636 10.668 -0.264 1.00 95.12 141 LEU A O 1
ATOM 1117 N N . LEU A 1 142 ? -6.751 12.369 -1.430 1.00 96.56 142 LEU A N 1
ATOM 1118 C CA . LEU A 1 142 ? -6.424 13.173 -0.247 1.00 96.56 142 LEU A CA 1
ATOM 1119 C C . LEU A 1 142 ? -7.681 13.531 0.551 1.00 96.56 142 LEU A C 1
ATOM 1121 O O . LEU A 1 142 ? -7.688 13.418 1.774 1.00 96.56 142 LEU A O 1
ATOM 1125 N N . ALA A 1 143 ? -8.762 13.926 -0.122 1.00 95.19 143 ALA A N 1
ATOM 1126 C CA . ALA A 1 143 ? -10.028 14.222 0.538 1.00 95.19 143 ALA A CA 1
ATOM 1127 C C . ALA A 1 143 ? -10.643 12.975 1.192 1.00 95.19 143 ALA A C 1
ATOM 1129 O O . ALA A 1 143 ? -11.137 13.065 2.316 1.00 95.19 143 ALA A O 1
ATOM 1130 N N . LEU A 1 144 ? -10.568 11.817 0.529 1.00 93.75 144 LEU A N 1
ATOM 1131 C CA . LEU A 1 144 ? -11.055 10.539 1.047 1.00 93.75 144 LEU A CA 1
ATOM 1132 C C . LEU A 1 144 ? -10.368 10.161 2.363 1.00 93.75 144 LEU A C 1
ATOM 1134 O O . LEU A 1 144 ? -11.048 9.784 3.318 1.00 93.75 144 LEU A O 1
ATOM 1138 N N . VAL A 1 145 ? -9.045 10.331 2.436 1.00 94.25 145 VAL A N 1
ATOM 1139 C CA . VAL A 1 145 ? -8.267 10.067 3.655 1.00 94.25 145 VAL A CA 1
ATOM 1140 C C . VAL A 1 145 ? -8.309 11.216 4.669 1.00 94.25 145 VAL A C 1
ATOM 1142 O O . VAL A 1 145 ? -7.578 11.184 5.648 1.00 94.25 145 VAL A O 1
ATOM 1145 N N . GLY A 1 146 ? -9.131 12.250 4.468 1.00 93.88 146 GLY A N 1
ATOM 1146 C CA . GLY A 1 146 ? -9.281 13.353 5.426 1.00 93.88 146 GLY A CA 1
ATOM 1147 C C . GLY A 1 146 ? -8.184 14.427 5.380 1.00 93.88 146 GLY A C 1
ATOM 1148 O O . GLY A 1 146 ? -8.123 15.269 6.269 1.00 93.88 146 GLY A O 1
ATOM 1149 N N . LEU A 1 147 ? -7.351 14.452 4.337 1.00 95.38 147 LEU A N 1
ATOM 1150 C CA . LEU A 1 147 ? -6.292 15.448 4.102 1.00 95.38 147 LEU A CA 1
ATOM 1151 C C . LEU A 1 147 ? -6.708 16.541 3.104 1.00 95.38 147 LEU A C 1
ATOM 1153 O O . LEU A 1 147 ? -5.875 17.127 2.409 1.00 95.38 147 LEU A O 1
ATOM 1157 N N . ARG A 1 148 ? -8.011 16.824 3.006 1.00 95.12 148 ARG A N 1
ATOM 1158 C CA . ARG A 1 148 ? -8.544 17.842 2.091 1.00 95.12 148 ARG A CA 1
ATOM 1159 C C . ARG A 1 148 ? -7.898 19.208 2.358 1.00 95.12 148 ARG A C 1
ATOM 1161 O O . ARG A 1 148 ? -7.878 19.668 3.495 1.00 95.12 148 ARG A O 1
ATOM 1168 N N . GLY A 1 149 ? -7.409 19.863 1.304 1.00 93.44 149 GLY A N 1
ATOM 1169 C CA . GLY A 1 149 ? -6.801 21.195 1.387 1.00 93.44 149 GLY A CA 1
ATOM 1170 C C . GLY A 1 149 ? -5.355 21.206 1.890 1.00 93.44 149 GLY A C 1
ATOM 1171 O O . GLY A 1 149 ? -4.788 22.280 2.072 1.00 93.44 149 GLY A O 1
ATOM 1172 N N . ARG A 1 150 ? -4.738 20.037 2.109 1.00 94.62 150 ARG A N 1
ATOM 1173 C CA . ARG A 1 150 ? -3.325 19.912 2.508 1.00 94.62 150 ARG A CA 1
ATOM 1174 C C . ARG A 1 150 ? -2.399 19.553 1.350 1.00 94.62 150 ARG A C 1
ATOM 1176 O O . ARG A 1 150 ? -1.286 19.092 1.570 1.00 94.62 150 ARG A O 1
ATOM 1183 N N . ASP A 1 151 ? -2.847 19.788 0.123 1.00 94.56 151 ASP A N 1
ATOM 1184 C CA . ASP A 1 151 ? -2.178 19.419 -1.122 1.00 94.56 151 ASP A CA 1
ATOM 1185 C C . ASP A 1 151 ? -0.701 19.836 -1.149 1.00 94.56 151 ASP A C 1
ATOM 1187 O O . ASP A 1 151 ? 0.155 19.011 -1.451 1.00 94.56 151 ASP A O 1
ATOM 1191 N N . GLY A 1 152 ? -0.412 21.094 -0.794 1.00 94.75 152 GLY A N 1
ATOM 1192 C CA . GLY A 1 152 ? 0.933 21.681 -0.818 1.00 94.75 152 GLY A CA 1
ATOM 1193 C C . GLY A 1 152 ? 1.754 21.486 0.459 1.00 94.75 152 GLY A C 1
ATOM 1194 O O . GLY A 1 152 ? 2.875 21.983 0.541 1.00 94.75 152 GLY A O 1
ATOM 1195 N N . VAL A 1 153 ? 1.224 20.794 1.472 1.00 96.50 153 VAL A N 1
ATOM 1196 C CA . VAL A 1 153 ? 1.950 20.560 2.727 1.00 96.50 153 VAL A CA 1
ATOM 1197 C C . VAL A 1 153 ? 2.983 19.462 2.503 1.00 96.50 153 VAL A C 1
ATOM 1199 O O . VAL A 1 153 ? 2.644 18.384 2.017 1.00 96.50 153 VAL A O 1
ATOM 1202 N N . LEU A 1 154 ? 4.241 19.720 2.868 1.00 96.75 154 LEU A N 1
ATOM 1203 C CA . LEU A 1 154 ? 5.298 18.706 2.832 1.00 96.75 154 LEU A CA 1
ATOM 1204 C C . LEU A 1 154 ? 4.959 17.541 3.762 1.00 96.75 154 LEU A C 1
ATOM 1206 O O . LEU A 1 154 ? 4.535 17.764 4.896 1.00 96.75 154 LEU A O 1
ATOM 1210 N N . ALA A 1 155 ? 5.216 16.309 3.318 1.00 94.88 155 ALA A N 1
ATOM 1211 C CA . ALA A 1 155 ? 4.925 15.105 4.095 1.00 94.88 155 ALA A CA 1
ATOM 1212 C C . ALA A 1 155 ? 5.548 15.140 5.502 1.00 94.88 155 ALA A C 1
ATOM 1214 O O . ALA A 1 155 ? 4.878 14.796 6.472 1.00 94.88 155 ALA A O 1
ATOM 1215 N N . ARG A 1 156 ? 6.775 15.664 5.634 1.00 94.06 156 ARG A N 1
ATOM 1216 C CA . ARG A 1 156 ? 7.468 15.804 6.928 1.00 94.06 156 ARG A CA 1
ATOM 1217 C C . ARG A 1 156 ? 6.803 16.766 7.915 1.00 94.06 156 ARG A C 1
ATOM 1219 O O . ARG A 1 156 ? 7.048 16.671 9.111 1.00 94.06 156 ARG A O 1
ATOM 1226 N N . ASN A 1 157 ? 5.993 17.701 7.417 1.00 95.06 157 ASN A N 1
ATOM 1227 C CA . ASN A 1 157 ? 5.300 18.698 8.235 1.00 95.06 157 ASN A CA 1
ATOM 1228 C C . ASN A 1 157 ? 3.916 18.208 8.691 1.00 95.06 157 ASN A C 1
ATOM 1230 O O . ASN A 1 157 ? 3.240 18.906 9.446 1.00 95.06 157 ASN A O 1
ATOM 1234 N N . LEU A 1 158 ? 3.460 17.046 8.214 1.00 93.75 158 LEU A N 1
ATOM 1235 C CA . LEU A 1 158 ? 2.203 16.458 8.658 1.00 93.75 158 LEU A CA 1
ATOM 1236 C C . LEU A 1 158 ? 2.384 15.781 10.029 1.00 93.75 158 LEU A C 1
ATOM 1238 O O . LEU A 1 158 ? 3.409 15.135 10.256 1.00 93.75 158 LEU A O 1
ATOM 1242 N N . PRO A 1 159 ? 1.385 15.863 10.925 1.00 92.25 159 PRO A N 1
ATOM 1243 C CA . PRO A 1 159 ? 1.320 15.029 12.123 1.00 92.25 159 PRO A CA 1
ATOM 1244 C C . PRO A 1 159 ? 1.427 13.533 11.800 1.00 92.25 159 PRO A C 1
ATOM 1246 O O . PRO A 1 159 ? 1.072 13.103 10.703 1.00 92.25 159 PRO A O 1
ATOM 1249 N N . TYR A 1 160 ? 1.858 12.720 12.766 1.00 89.81 160 TYR A N 1
ATOM 1250 C CA . TYR A 1 160 ? 2.087 11.284 12.562 1.00 89.81 160 TYR A CA 1
ATOM 1251 C C . TYR A 1 160 ? 0.854 10.544 12.006 1.00 89.81 160 TYR A C 1
ATOM 1253 O O . TYR A 1 160 ? 0.955 9.852 10.988 1.00 89.81 160 TYR A O 1
ATOM 1261 N N . GLY A 1 161 ? -0.333 10.759 12.588 1.00 90.81 161 GLY A N 1
ATOM 1262 C CA . GLY A 1 161 ? -1.578 10.180 12.075 1.00 90.81 161 GLY A CA 1
ATOM 1263 C C . GLY A 1 161 ? -1.918 10.626 10.646 1.00 90.81 161 GLY A C 1
ATOM 1264 O O . GLY A 1 161 ? -2.397 9.831 9.837 1.00 90.81 161 GLY A O 1
ATOM 1265 N N . ASP A 1 162 ? -1.610 11.876 10.290 1.00 93.00 162 ASP A N 1
ATOM 1266 C CA . ASP A 1 162 ? -1.803 12.401 8.934 1.00 93.00 162 ASP A CA 1
ATOM 1267 C C . ASP A 1 162 ? -0.809 11.810 7.930 1.00 93.00 162 ASP A C 1
ATOM 1269 O O . ASP A 1 162 ? -1.190 11.510 6.799 1.00 93.00 162 ASP A O 1
ATOM 1273 N N . GLN A 1 163 ? 0.443 11.582 8.334 1.00 94.00 163 GLN A N 1
ATOM 1274 C CA . GLN A 1 163 ? 1.427 10.888 7.503 1.00 94.00 163 GLN A CA 1
ATOM 1275 C C . GLN A 1 163 ? 0.974 9.455 7.188 1.00 94.00 163 GLN A C 1
ATOM 1277 O O . GLN A 1 163 ? 1.048 9.010 6.044 1.00 94.00 163 GLN A O 1
ATOM 1282 N N . ARG A 1 164 ? 0.412 8.741 8.166 1.00 92.44 164 ARG A N 1
ATOM 1283 C CA . ARG A 1 164 ? -0.167 7.405 7.945 1.00 92.44 164 ARG A CA 1
ATOM 1284 C C . ARG A 1 164 ? -1.331 7.429 6.959 1.00 92.44 164 ARG A C 1
ATOM 1286 O O . ARG A 1 164 ? -1.384 6.613 6.041 1.00 92.44 164 ARG A O 1
ATOM 1293 N N . ARG A 1 165 ? -2.235 8.401 7.090 1.00 94.00 165 ARG A N 1
ATOM 1294 C CA . ARG A 1 165 ? -3.343 8.598 6.139 1.00 94.00 165 ARG A CA 1
ATOM 1295 C C . ARG A 1 165 ? -2.846 8.940 4.734 1.00 94.00 165 ARG A C 1
ATOM 1297 O O . ARG A 1 165 ? -3.397 8.443 3.753 1.00 94.00 165 ARG A O 1
ATOM 1304 N N . LEU A 1 166 ? -1.771 9.719 4.624 1.00 95.50 166 LEU A N 1
ATOM 1305 C CA . LEU A 1 166 ? -1.119 10.010 3.348 1.00 95.50 166 LEU A CA 1
ATOM 1306 C C . LEU A 1 166 ? -0.501 8.753 2.714 1.00 95.50 166 LEU A C 1
ATOM 1308 O O . LEU A 1 166 ? -0.593 8.570 1.501 1.00 95.50 166 LEU A O 1
ATOM 1312 N N . GLU A 1 167 ? 0.084 7.857 3.511 1.00 94.44 167 GLU A N 1
ATOM 1313 C CA . GLU A 1 167 ? 0.602 6.579 3.013 1.00 94.44 167 GLU A CA 1
ATOM 1314 C C . GLU A 1 167 ? -0.515 5.701 2.429 1.00 94.44 167 GLU A C 1
ATOM 1316 O O . GLU A 1 167 ? -0.345 5.142 1.342 1.00 94.44 167 GLU A O 1
ATOM 1321 N N . VAL A 1 168 ? -1.679 5.662 3.087 1.00 94.81 168 VAL A N 1
ATOM 1322 C CA . VAL A 1 168 ? -2.883 5.001 2.558 1.00 94.81 168 VAL A CA 1
ATOM 1323 C C . VAL A 1 168 ? -3.330 5.654 1.246 1.00 94.81 168 VAL A C 1
ATOM 1325 O O . VAL A 1 168 ? -3.547 4.947 0.265 1.00 94.81 168 VAL A O 1
ATOM 1328 N N . ALA A 1 169 ? -3.399 6.989 1.169 1.00 95.19 169 ALA A N 1
ATOM 1329 C CA . ALA A 1 169 ? -3.764 7.686 -0.071 1.00 95.19 169 ALA A CA 1
ATOM 1330 C C . ALA A 1 169 ? -2.807 7.368 -1.229 1.00 95.19 169 ALA A C 1
ATOM 1332 O O . ALA A 1 169 ? -3.249 7.145 -2.356 1.00 95.19 169 ALA A O 1
ATOM 1333 N N . ARG A 1 170 ? -1.500 7.296 -0.955 1.00 94.69 170 ARG A N 1
ATOM 1334 C CA . ARG A 1 170 ? -0.499 6.889 -1.947 1.00 94.69 170 ARG A CA 1
ATOM 1335 C C . ARG A 1 170 ? -0.712 5.449 -2.410 1.00 94.69 170 ARG A C 1
ATOM 1337 O O . ARG A 1 170 ? -0.654 5.199 -3.610 1.00 94.69 170 ARG A O 1
ATOM 1344 N N . ALA A 1 171 ? -0.975 4.517 -1.493 1.00 93.44 171 ALA A N 1
ATOM 1345 C CA . ALA A 1 171 ? -1.259 3.128 -1.852 1.00 93.44 171 ALA A CA 1
ATOM 1346 C C . ALA A 1 171 ? -2.518 3.022 -2.732 1.00 93.44 171 ALA A C 1
ATOM 1348 O O . ALA A 1 171 ? -2.500 2.339 -3.757 1.00 93.44 171 ALA A O 1
ATOM 1349 N N . LEU A 1 172 ? -3.574 3.772 -2.398 1.00 93.69 172 LEU A N 1
ATOM 1350 C CA . LEU A 1 172 ? -4.806 3.864 -3.191 1.00 93.69 172 LEU A CA 1
ATOM 1351 C C . LEU A 1 172 ? -4.592 4.489 -4.579 1.00 93.69 172 LEU A C 1
ATOM 1353 O O . LEU A 1 172 ? -5.355 4.193 -5.497 1.00 93.69 172 LEU A O 1
ATOM 1357 N N . GLY A 1 173 ? -3.544 5.301 -4.761 1.00 92.12 173 GLY A N 1
ATOM 1358 C CA . GLY A 1 173 ? -3.152 5.857 -6.061 1.00 92.12 173 GLY A CA 1
ATOM 1359 C C . GLY A 1 173 ? -2.922 4.782 -7.129 1.00 92.12 173 GLY A C 1
ATOM 1360 O O . GLY A 1 173 ? -3.283 4.978 -8.289 1.00 92.12 173 GLY A O 1
ATOM 1361 N N . SER A 1 174 ? -2.437 3.604 -6.726 1.00 90.44 174 SER A N 1
ATOM 1362 C CA . SER A 1 174 ? -2.243 2.458 -7.625 1.00 90.44 174 SER A CA 1
ATOM 1363 C C . SER A 1 174 ? -3.550 1.766 -8.050 1.00 90.44 174 SER A C 1
ATOM 1365 O O . SER A 1 174 ? -3.526 0.873 -8.896 1.00 90.44 174 SER A O 1
ATOM 1367 N N . SER A 1 175 ? -4.700 2.201 -7.517 1.00 90.75 175 SER A N 1
ATOM 1368 C CA . SER A 1 175 ? -6.016 1.559 -7.675 1.00 90.75 175 SER A CA 1
ATOM 1369 C C . SER A 1 175 ? -5.974 0.055 -7.356 1.00 90.75 175 SER A C 1
ATOM 1371 O O . SER A 1 175 ? -6.240 -0.764 -8.242 1.00 90.75 175 SER A O 1
ATOM 1373 N N . PRO A 1 176 ? -5.587 -0.320 -6.122 1.00 92.69 176 PRO A N 1
ATOM 1374 C CA . PRO A 1 176 ? -5.457 -1.716 -5.740 1.00 92.69 176 PRO A CA 1
ATOM 1375 C C . PRO A 1 176 ? -6.828 -2.393 -5.624 1.00 92.69 176 PRO A C 1
ATOM 1377 O O . PRO A 1 176 ? -7.814 -1.757 -5.262 1.00 92.69 176 PRO A O 1
ATOM 1380 N N . VAL A 1 177 ? -6.869 -3.699 -5.886 1.00 91.62 177 VAL A N 1
ATOM 1381 C CA . VAL A 1 177 ? -7.994 -4.586 -5.545 1.00 91.62 177 VAL A CA 1
ATOM 1382 C C . VAL A 1 177 ? -7.834 -5.181 -4.141 1.00 91.62 177 VAL A C 1
ATOM 1384 O O . VAL A 1 177 ? -8.828 -5.475 -3.480 1.00 91.62 177 VAL A O 1
ATOM 1387 N N . LEU A 1 178 ? -6.584 -5.311 -3.675 1.00 94.38 178 LEU A N 1
ATOM 1388 C CA . LEU A 1 178 ? -6.208 -5.773 -2.340 1.00 94.38 178 LEU A CA 1
ATOM 1389 C C . LEU A 1 178 ? -5.254 -4.766 -1.694 1.00 94.38 178 LEU A C 1
ATOM 1391 O O . LEU A 1 178 ? -4.192 -4.480 -2.247 1.00 94.38 178 LEU A O 1
ATOM 1395 N N . LEU A 1 179 ? -5.605 -4.260 -0.514 1.00 95.06 179 LEU A N 1
ATOM 1396 C CA . LEU A 1 179 ? -4.758 -3.382 0.289 1.00 95.06 179 LEU A CA 1
ATOM 1397 C C . LEU A 1 179 ? -4.253 -4.117 1.533 1.00 95.06 179 LEU A C 1
ATOM 1399 O O . LEU A 1 179 ? -5.039 -4.581 2.354 1.00 95.06 179 LEU A O 1
ATOM 1403 N N . LEU A 1 180 ? -2.933 -4.200 1.672 1.00 94.69 180 LEU A N 1
ATOM 1404 C CA . LEU A 1 180 ? -2.252 -4.783 2.822 1.00 94.69 180 LEU A CA 1
ATOM 1405 C C . LEU A 1 180 ? -1.890 -3.673 3.811 1.00 94.69 180 LEU A C 1
ATOM 1407 O O . LEU A 1 180 ? -1.143 -2.756 3.454 1.00 94.69 180 LEU A O 1
ATOM 1411 N N . LEU A 1 181 ? -2.404 -3.770 5.034 1.00 93.06 181 LEU A N 1
ATOM 1412 C CA . LEU A 1 181 ? -2.134 -2.842 6.125 1.00 93.06 181 LEU A CA 1
ATOM 1413 C C . LEU A 1 181 ? -1.375 -3.567 7.234 1.00 93.06 181 LEU A C 1
ATOM 1415 O O . LEU A 1 181 ? -1.893 -4.501 7.839 1.00 93.06 181 LEU A O 1
ATOM 1419 N N . ASP A 1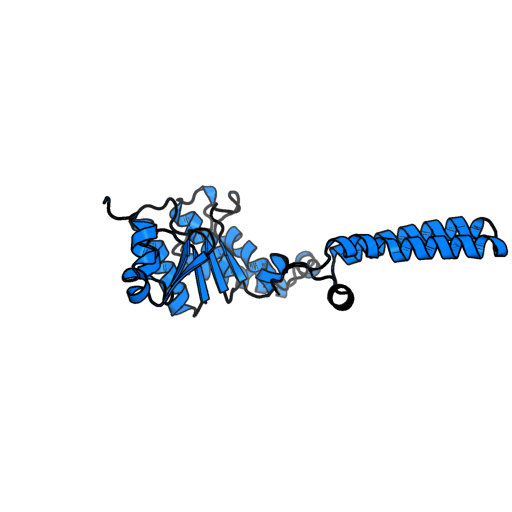 182 ? -0.145 -3.129 7.472 1.00 90.88 182 ASP A N 1
ATOM 1420 C CA . ASP A 1 182 ? 0.789 -3.737 8.418 1.00 90.88 182 ASP A CA 1
ATOM 1421 C C . ASP A 1 182 ? 0.919 -2.828 9.648 1.00 90.88 182 ASP A C 1
ATOM 1423 O O . ASP A 1 182 ? 1.562 -1.777 9.571 1.00 90.88 182 ASP A O 1
ATOM 1427 N N . GLU A 1 183 ? 0.220 -3.184 10.728 1.00 88.94 183 GLU A N 1
ATOM 1428 C CA . GLU A 1 183 ? 0.098 -2.427 11.983 1.00 88.94 183 GLU A CA 1
ATOM 1429 C C . GLU A 1 183 ? -0.237 -0.932 11.786 1.00 88.94 183 GLU A C 1
ATOM 1431 O O . GLU A 1 183 ? 0.491 -0.043 12.249 1.00 88.94 183 GLU A O 1
ATOM 1436 N N . PRO A 1 184 ? -1.326 -0.593 11.062 1.00 86.62 184 PRO A N 1
ATOM 1437 C CA . PRO A 1 184 ? -1.658 0.792 10.739 1.00 86.62 184 PRO A CA 1
ATOM 1438 C C . PRO A 1 184 ? -1.940 1.675 11.957 1.00 86.62 184 PRO A C 1
ATOM 1440 O O . PRO A 1 184 ? -1.907 2.897 11.808 1.00 86.62 184 PRO A O 1
ATOM 1443 N N . THR A 1 185 ? -2.239 1.100 13.125 1.00 87.06 185 THR A N 1
ATOM 1444 C CA . THR A 1 185 ? -2.565 1.847 14.349 1.00 87.06 185 THR A CA 1
ATOM 1445 C C . THR A 1 185 ? -1.388 1.981 15.320 1.00 87.06 185 THR A C 1
ATOM 1447 O O . THR A 1 185 ? -1.493 2.703 16.316 1.00 87.06 185 THR A O 1
ATOM 1450 N N . ALA A 1 186 ? -0.239 1.366 15.018 1.00 84.19 186 ALA A N 1
ATOM 1451 C CA . ALA A 1 186 ? 0.946 1.438 15.864 1.00 84.19 186 ALA A CA 1
ATOM 1452 C C . ALA A 1 186 ? 1.444 2.885 16.029 1.00 84.19 186 ALA A C 1
ATOM 1454 O O . ALA A 1 186 ? 1.621 3.620 15.054 1.00 84.19 186 ALA A O 1
ATOM 1455 N N . GLY A 1 187 ? 1.681 3.292 17.281 1.00 82.56 187 GLY A N 1
ATOM 1456 C CA . GLY A 1 187 ? 2.181 4.626 17.632 1.00 82.56 187 GLY A CA 1
ATOM 1457 C C . GLY A 1 187 ? 1.144 5.756 17.568 1.00 82.56 187 GLY A C 1
ATOM 1458 O O . GLY A 1 187 ? 1.517 6.916 17.725 1.00 82.56 187 GLY A O 1
ATOM 1459 N N . MET A 1 188 ? -0.136 5.444 17.341 1.00 87.25 188 MET A N 1
ATOM 1460 C CA . MET A 1 188 ? -1.226 6.425 17.332 1.00 87.25 188 MET A CA 1
ATOM 1461 C C . MET A 1 188 ? -1.852 6.617 18.713 1.00 87.25 188 MET A C 1
ATOM 1463 O O . MET A 1 188 ? -1.917 5.694 19.527 1.00 87.25 188 MET A O 1
ATOM 1467 N N . ASN A 1 189 ? -2.384 7.814 18.966 1.00 89.75 189 ASN A N 1
ATOM 1468 C CA . ASN A 1 189 ? -3.258 8.020 20.120 1.00 89.75 189 ASN A CA 1
ATOM 1469 C C . ASN A 1 189 ? -4.666 7.421 19.869 1.00 89.75 189 ASN A C 1
ATOM 1471 O O . ASN A 1 189 ? -5.051 7.212 18.717 1.00 89.75 189 ASN A O 1
ATOM 1475 N N . PRO A 1 190 ? -5.495 7.189 20.908 1.00 88.25 190 PRO A N 1
ATOM 1476 C CA . PRO A 1 190 ? -6.809 6.557 20.737 1.00 88.25 190 PRO A CA 1
ATOM 1477 C C . PRO A 1 190 ? -7.756 7.273 19.758 1.00 88.25 190 PRO A C 1
ATOM 1479 O O . PRO A 1 190 ? -8.563 6.627 19.084 1.00 88.25 190 PRO A O 1
ATOM 1482 N N . ALA A 1 191 ? -7.666 8.603 19.656 1.00 89.56 191 ALA A N 1
ATOM 1483 C CA . ALA A 1 191 ? -8.481 9.378 18.726 1.00 89.56 191 ALA A CA 1
ATOM 1484 C C . ALA A 1 191 ? -8.018 9.182 17.272 1.00 89.56 191 ALA A C 1
ATOM 1486 O O . ALA A 1 191 ? -8.851 8.986 16.385 1.00 89.56 191 ALA A O 1
ATOM 1487 N N . GLU A 1 192 ? -6.707 9.182 17.028 1.00 89.81 192 GLU A N 1
ATOM 1488 C CA . GLU A 1 192 ? -6.098 8.881 15.729 1.00 89.81 192 GLU A CA 1
ATOM 1489 C C . GLU A 1 192 ? -6.395 7.444 15.292 1.00 89.81 192 GLU A C 1
ATOM 1491 O O . GLU A 1 192 ? -6.832 7.242 14.157 1.00 89.81 192 GLU A O 1
ATOM 1496 N N . THR A 1 193 ? -6.271 6.472 16.202 1.00 90.44 193 THR A N 1
ATOM 1497 C CA . THR A 1 193 ? -6.664 5.078 15.968 1.00 90.44 193 THR A CA 1
ATOM 1498 C C . THR A 1 193 ? -8.122 5.006 15.532 1.00 90.44 193 THR A C 1
ATOM 1500 O O . THR A 1 193 ? -8.418 4.475 14.466 1.00 90.44 193 THR A O 1
ATOM 1503 N N . SER A 1 194 ? -9.051 5.623 16.271 1.00 90.44 194 SER A N 1
ATOM 1504 C CA . SER A 1 194 ? -10.472 5.634 15.889 1.00 90.44 194 SER A CA 1
ATOM 1505 C C . SER A 1 194 ? -10.709 6.246 14.500 1.00 90.44 194 SER A C 1
ATOM 1507 O O . SER A 1 194 ? -11.511 5.729 13.721 1.00 90.44 194 SER A O 1
ATOM 1509 N N . GLN A 1 195 ? -9.997 7.323 14.151 1.00 91.44 195 GLN A N 1
ATOM 1510 C CA . GLN A 1 195 ? -10.083 7.935 12.822 1.00 91.44 195 GLN A CA 1
ATOM 1511 C C . GLN A 1 195 ? -9.555 7.010 11.719 1.00 91.44 195 GLN A C 1
ATOM 1513 O O . GLN A 1 195 ? -10.194 6.901 10.672 1.00 91.44 195 GLN A O 1
ATOM 1518 N N . MET A 1 196 ? -8.426 6.333 11.945 1.00 91.94 196 MET A N 1
ATOM 1519 C CA . MET A 1 196 ? -7.872 5.361 10.999 1.00 91.94 196 MET A CA 1
ATOM 1520 C C . MET A 1 196 ? -8.835 4.187 10.790 1.00 91.94 196 MET A C 1
ATOM 1522 O O . MET A 1 196 ? -9.097 3.793 9.659 1.00 91.94 196 MET A O 1
ATOM 1526 N N . MET A 1 197 ? -9.458 3.696 11.858 1.00 92.00 197 MET A N 1
ATOM 1527 C CA . MET A 1 197 ? -10.431 2.603 11.787 1.00 92.00 197 MET A CA 1
ATOM 1528 C C . MET A 1 197 ? -11.686 2.982 11.010 1.00 92.00 197 MET A C 1
ATOM 1530 O O . MET A 1 197 ? -12.155 2.216 10.168 1.00 92.00 197 MET A O 1
ATOM 1534 N N . LYS A 1 198 ? -12.192 4.203 11.218 1.00 92.50 198 LYS A N 1
ATOM 1535 C CA . LYS A 1 198 ? -13.286 4.751 10.406 1.00 92.50 198 LYS A CA 1
ATOM 1536 C C . LYS A 1 198 ? -12.888 4.870 8.938 1.00 92.50 198 LYS A C 1
ATOM 1538 O O . LYS A 1 198 ? -13.702 4.564 8.073 1.00 92.50 198 LYS A O 1
ATOM 1543 N N . LEU A 1 199 ? -11.656 5.294 8.647 1.00 93.69 199 LEU A N 1
ATOM 1544 C CA . LEU A 1 199 ? -11.148 5.349 7.277 1.00 93.69 199 LEU A CA 1
ATOM 1545 C C . LEU A 1 199 ? -11.127 3.952 6.646 1.00 93.69 199 LEU A C 1
ATOM 1547 O O . LEU A 1 199 ? -11.707 3.779 5.582 1.00 93.69 199 LEU A O 1
ATOM 1551 N N . ILE A 1 200 ? -10.533 2.957 7.308 1.00 93.19 200 ILE A N 1
ATOM 1552 C CA . ILE A 1 200 ? -10.466 1.573 6.811 1.00 93.19 200 ILE A CA 1
ATOM 1553 C C . ILE A 1 200 ? -11.873 1.019 6.545 1.00 93.19 200 ILE A C 1
ATOM 1555 O O . ILE A 1 200 ? -12.130 0.493 5.461 1.00 93.19 200 ILE A O 1
ATOM 1559 N N . GLY A 1 201 ? -12.807 1.212 7.483 1.00 92.44 201 GLY A N 1
ATOM 1560 C CA . GLY A 1 201 ? -14.204 0.810 7.312 1.00 92.44 201 GLY A CA 1
ATOM 1561 C C . GLY A 1 201 ? -14.874 1.468 6.102 1.00 92.44 201 GLY A C 1
ATOM 1562 O O . GLY A 1 201 ? -15.555 0.787 5.339 1.00 92.44 201 GLY A O 1
ATOM 1563 N N . ARG A 1 202 ? -14.627 2.766 5.870 1.00 92.62 202 ARG A N 1
ATOM 1564 C CA . ARG A 1 202 ? -15.122 3.488 4.684 1.00 92.62 202 ARG A CA 1
ATOM 1565 C C . ARG A 1 202 ? -14.493 2.995 3.386 1.00 92.62 202 ARG A C 1
ATOM 1567 O O . ARG A 1 202 ? -15.198 2.861 2.396 1.00 92.62 202 ARG A O 1
ATOM 1574 N N . LEU A 1 203 ? -13.191 2.703 3.368 1.00 92.88 203 LEU A N 1
ATOM 1575 C CA . LEU A 1 203 ? -12.530 2.151 2.178 1.00 92.88 203 LEU A CA 1
ATOM 1576 C C . LEU A 1 203 ? -13.145 0.806 1.782 1.00 92.88 203 LEU A C 1
ATOM 1578 O O . LEU A 1 203 ? -13.388 0.559 0.604 1.00 92.88 203 LEU A O 1
ATOM 1582 N N . ARG A 1 204 ? -13.448 -0.037 2.770 1.00 91.44 204 ARG A N 1
ATOM 1583 C CA . ARG A 1 204 ? -14.141 -1.304 2.551 1.00 91.44 204 ARG A CA 1
ATOM 1584 C C . ARG A 1 204 ? -15.562 -1.091 2.015 1.00 91.44 204 ARG A C 1
ATOM 1586 O O . ARG A 1 204 ? -15.921 -1.702 1.015 1.00 91.44 204 ARG A O 1
ATOM 1593 N N . SER A 1 205 ? -16.371 -0.250 2.664 1.00 89.88 205 SER A N 1
ATOM 1594 C CA . SER A 1 205 ? -17.798 -0.110 2.336 1.00 89.88 205 SER A CA 1
ATOM 1595 C C . SER A 1 205 ? -18.078 0.743 1.096 1.00 89.88 205 SER A C 1
ATOM 1597 O O . SER A 1 205 ? -18.934 0.378 0.297 1.00 89.88 205 SER A O 1
ATOM 1599 N N . GLU A 1 206 ? -17.367 1.860 0.913 1.00 88.69 206 GLU A N 1
ATOM 1600 C CA . GLU A 1 206 ? -17.594 2.803 -0.191 1.00 88.69 206 GLU A CA 1
ATOM 1601 C C . GLU A 1 206 ? -16.876 2.373 -1.479 1.00 88.69 206 GLU A C 1
ATOM 1603 O O . GLU A 1 206 ? -17.393 2.613 -2.568 1.00 88.69 206 GLU A O 1
ATOM 1608 N N . LEU A 1 207 ? -15.692 1.748 -1.382 1.00 87.19 207 LEU A N 1
ATOM 1609 C CA . LEU A 1 207 ? -14.901 1.342 -2.556 1.00 87.19 207 LEU A CA 1
ATOM 1610 C C . LEU A 1 207 ? -14.940 -0.162 -2.846 1.00 87.19 207 LEU A C 1
ATOM 1612 O O . LEU A 1 207 ? -14.384 -0.583 -3.858 1.00 87.19 207 LEU A O 1
ATOM 1616 N N . GLY A 1 208 ? -15.546 -0.977 -1.976 1.00 89.38 208 GLY A N 1
ATOM 1617 C CA . GLY A 1 208 ? -15.531 -2.438 -2.116 1.00 89.38 208 GLY A CA 1
ATOM 1618 C C . GLY A 1 208 ? -14.119 -3.031 -2.059 1.00 89.38 208 GLY A C 1
ATOM 1619 O O . GLY A 1 208 ? -13.857 -4.073 -2.657 1.00 89.38 208 GLY A O 1
ATOM 1620 N N . LEU A 1 209 ? -13.185 -2.339 -1.400 1.00 92.75 209 LEU A N 1
ATOM 1621 C CA . LEU A 1 209 ? -11.779 -2.720 -1.371 1.00 92.75 209 LEU A CA 1
ATOM 1622 C C . LEU A 1 209 ? -11.570 -3.933 -0.458 1.00 92.75 209 LEU A C 1
ATOM 1624 O O . LEU A 1 209 ? -12.017 -3.929 0.690 1.00 92.75 209 LEU A O 1
ATOM 1628 N N . THR A 1 210 ? -10.834 -4.941 -0.934 1.00 94.50 210 THR A N 1
ATOM 1629 C CA . THR A 1 210 ? -10.396 -6.041 -0.065 1.00 94.50 210 THR A CA 1
ATOM 1630 C C . THR A 1 210 ? -9.219 -5.560 0.772 1.00 94.50 210 THR A C 1
ATOM 1632 O O . THR A 1 210 ? -8.244 -5.038 0.229 1.00 94.50 210 THR A O 1
ATOM 1635 N N . ILE A 1 211 ? -9.292 -5.726 2.090 1.00 95.06 211 ILE A N 1
ATOM 1636 C CA . ILE A 1 211 ? -8.257 -5.261 3.016 1.00 95.06 211 ILE A CA 1
ATOM 1637 C C . ILE A 1 211 ? -7.756 -6.453 3.825 1.00 95.06 211 ILE A C 1
ATOM 1639 O O . ILE A 1 211 ? -8.546 -7.137 4.469 1.00 95.06 211 ILE A O 1
ATOM 1643 N N . LEU A 1 212 ? -6.443 -6.686 3.796 1.00 94.69 212 LEU A N 1
ATOM 1644 C CA . LEU A 1 212 ? -5.772 -7.590 4.725 1.00 94.69 212 LEU A CA 1
ATOM 1645 C C . LEU A 1 212 ? -5.064 -6.745 5.776 1.00 94.69 212 LEU A C 1
ATOM 1647 O O . LEU A 1 212 ? -4.161 -5.974 5.451 1.00 94.69 212 LEU A O 1
ATOM 1651 N N . LEU A 1 213 ? -5.489 -6.899 7.023 1.00 93.12 213 LEU A N 1
ATOM 1652 C CA . LEU A 1 213 ? -4.975 -6.161 8.164 1.00 93.12 213 LEU A CA 1
ATOM 1653 C C . LEU A 1 213 ? -4.156 -7.090 9.058 1.00 93.12 213 LEU A C 1
ATOM 1655 O O . LEU A 1 213 ? -4.642 -8.147 9.451 1.00 93.12 213 LEU A O 1
ATOM 1659 N N . ILE A 1 214 ? -2.943 -6.667 9.400 1.00 92.25 214 ILE A N 1
ATOM 1660 C CA . ILE A 1 214 ? -2.114 -7.286 10.434 1.00 92.25 214 ILE A CA 1
ATOM 1661 C C . ILE A 1 214 ? -2.091 -6.322 11.611 1.00 92.25 214 ILE A C 1
ATOM 1663 O O . ILE A 1 214 ? -1.640 -5.189 11.465 1.00 92.25 214 ILE A O 1
ATOM 1667 N N . GLU A 1 215 ? -2.609 -6.759 12.752 1.00 89.88 215 GLU A N 1
ATOM 1668 C CA . GLU A 1 215 ? -2.723 -5.953 13.964 1.00 89.88 215 GLU A CA 1
ATOM 1669 C C . GLU A 1 215 ? -2.652 -6.840 15.205 1.00 89.88 215 GLU A C 1
ATOM 1671 O O . GLU A 1 215 ? -3.043 -8.010 15.169 1.00 89.88 215 GLU A O 1
ATOM 1676 N N . HIS A 1 216 ? -2.186 -6.256 16.307 1.00 86.88 216 HIS A N 1
ATOM 1677 C CA . HIS A 1 216 ? -2.115 -6.919 17.612 1.00 86.88 216 HIS A CA 1
ATOM 1678 C C . HIS A 1 216 ? -3.111 -6.333 18.629 1.00 86.88 216 HIS A C 1
ATOM 1680 O O . HIS A 1 216 ? -3.402 -6.967 19.642 1.00 86.88 216 HIS A O 1
ATOM 1686 N N . ASP A 1 217 ? -3.682 -5.142 18.389 1.00 87.00 217 ASP A N 1
ATOM 1687 C CA . ASP A 1 217 ? -4.745 -4.613 19.254 1.00 87.00 217 ASP A CA 1
ATOM 1688 C C . ASP A 1 217 ? -6.072 -5.335 18.957 1.00 87.00 217 ASP A C 1
ATOM 1690 O O . ASP A 1 217 ? -6.720 -5.132 17.928 1.00 87.00 217 ASP A O 1
ATOM 1694 N N . MET A 1 218 ? -6.522 -6.169 19.895 1.00 83.19 218 MET A N 1
ATOM 1695 C CA . MET A 1 218 ? -7.773 -6.919 19.759 1.00 83.19 218 MET A CA 1
ATOM 1696 C C . MET A 1 218 ? -9.006 -6.024 19.609 1.00 83.19 218 MET A C 1
ATOM 1698 O O . MET A 1 218 ? -9.950 -6.407 18.925 1.00 83.19 218 MET A O 1
ATOM 1702 N N . ARG A 1 219 ? -9.029 -4.814 20.177 1.00 82.31 219 ARG A N 1
ATOM 1703 C CA . ARG A 1 219 ? -10.171 -3.895 20.000 1.00 82.31 219 ARG A CA 1
ATOM 1704 C C . ARG A 1 219 ? -10.272 -3.428 18.554 1.00 82.31 219 ARG A C 1
ATOM 1706 O O . ARG A 1 219 ? -11.372 -3.248 18.037 1.00 82.31 219 ARG A O 1
ATOM 1713 N N . VAL A 1 220 ? -9.118 -3.239 17.921 1.00 86.06 220 VAL A N 1
ATOM 1714 C CA . VAL A 1 220 ? -8.991 -2.831 16.526 1.00 86.06 220 VAL A CA 1
ATOM 1715 C C . VAL A 1 220 ? -9.440 -3.977 15.627 1.00 86.06 220 VAL A C 1
ATOM 1717 O O . VAL A 1 220 ? -10.414 -3.823 14.890 1.00 86.06 220 VAL A O 1
ATOM 1720 N N . VAL A 1 221 ? -8.809 -5.148 15.746 1.00 89.00 221 VAL A N 1
ATOM 1721 C CA . VAL A 1 221 ? -9.092 -6.302 14.877 1.00 89.00 221 VAL A CA 1
ATOM 1722 C C . VAL A 1 221 ? -10.564 -6.715 14.955 1.00 89.00 221 VAL A C 1
ATOM 1724 O O . VAL A 1 221 ? -11.195 -6.916 13.917 1.00 89.00 221 VAL A O 1
ATOM 1727 N N . MET A 1 222 ? -11.143 -6.764 16.157 1.00 86.81 222 MET A N 1
ATOM 1728 C CA . MET A 1 222 ? -12.540 -7.169 16.357 1.00 86.81 222 MET A CA 1
ATOM 1729 C C . MET A 1 222 ? -13.550 -6.153 15.806 1.00 86.81 222 MET A C 1
ATOM 1731 O O . MET A 1 222 ? -14.672 -6.523 15.484 1.00 86.81 222 MET A O 1
ATOM 1735 N N . GLY A 1 223 ? -13.179 -4.871 15.714 1.00 85.50 223 GLY A N 1
ATOM 1736 C CA . GLY A 1 223 ? -14.103 -3.798 15.343 1.00 85.50 223 GLY A CA 1
ATOM 1737 C C . GLY A 1 223 ? -14.318 -3.609 13.839 1.00 85.50 223 GLY A C 1
ATOM 1738 O O . GLY A 1 223 ? -15.304 -2.984 13.454 1.00 85.50 223 GLY A O 1
ATOM 1739 N N . ILE A 1 224 ? -13.405 -4.089 12.988 1.00 88.31 224 ILE A N 1
ATOM 1740 C CA . ILE A 1 224 ? -13.453 -3.835 11.529 1.00 88.31 224 ILE A CA 1
ATOM 1741 C C . ILE A 1 224 ? -13.284 -5.073 10.652 1.00 88.31 224 ILE A C 1
ATOM 1743 O O . ILE A 1 224 ? -13.500 -4.976 9.441 1.00 88.31 224 ILE A O 1
ATOM 1747 N N . SER A 1 225 ? -12.882 -6.206 11.226 1.00 91.12 225 SER A N 1
ATOM 1748 C CA . SER A 1 225 ? -12.604 -7.420 10.458 1.00 91.12 225 SER A CA 1
ATOM 1749 C C . SER A 1 225 ? -13.862 -8.267 10.325 1.00 91.12 225 SER A C 1
ATOM 1751 O O . SER A 1 225 ? -14.514 -8.565 11.319 1.00 91.12 225 SER A O 1
ATOM 1753 N N . ASP A 1 226 ? -14.173 -8.707 9.107 1.00 91.06 226 ASP A N 1
ATOM 1754 C CA . ASP A 1 226 ? -15.252 -9.678 8.877 1.00 91.06 226 ASP A CA 1
ATOM 1755 C C . ASP A 1 226 ? -14.815 -11.106 9.250 1.00 91.06 226 ASP A C 1
ATOM 1757 O O . ASP A 1 226 ? -15.622 -11.934 9.668 1.00 91.06 226 ASP A O 1
ATOM 1761 N N . ARG A 1 227 ? -13.513 -11.389 9.117 1.00 93.31 227 ARG A N 1
ATOM 1762 C CA . ARG A 1 227 ? -12.880 -12.658 9.478 1.00 93.31 227 ARG A CA 1
ATOM 1763 C C . ARG A 1 227 ? -11.511 -12.392 10.088 1.00 93.31 227 ARG A C 1
ATOM 1765 O O . ARG A 1 227 ? -10.789 -11.515 9.617 1.00 93.31 227 ARG A O 1
ATOM 1772 N N . ILE A 1 228 ? -11.158 -13.159 11.110 1.00 94.44 228 ILE A N 1
ATOM 1773 C CA . ILE A 1 228 ? -9.895 -13.046 11.835 1.00 94.44 228 ILE A CA 1
ATOM 1774 C C . ILE A 1 228 ? -9.180 -14.390 11.775 1.00 94.44 228 ILE A C 1
ATOM 1776 O O . ILE A 1 228 ? -9.798 -15.430 11.989 1.00 94.44 228 ILE A O 1
ATOM 1780 N N . THR A 1 229 ? -7.873 -14.351 11.537 1.00 93.31 229 THR A N 1
ATOM 1781 C CA . THR A 1 229 ? -6.970 -15.494 11.690 1.00 93.31 229 THR A CA 1
ATOM 1782 C C . THR A 1 229 ? -5.945 -15.137 12.755 1.00 93.31 229 THR A C 1
ATOM 1784 O O . THR A 1 229 ? -5.308 -14.089 12.665 1.00 93.31 229 THR A O 1
ATOM 1787 N N . VAL A 1 230 ? -5.793 -15.994 13.762 1.00 91.81 230 VAL A N 1
ATOM 1788 C CA . VAL A 1 230 ? -4.830 -15.800 14.851 1.00 91.81 230 VAL A CA 1
ATOM 1789 C C . VAL A 1 230 ? -3.687 -16.788 14.681 1.00 91.81 230 VAL A C 1
ATOM 1791 O O . VAL A 1 230 ? -3.916 -17.988 14.502 1.00 91.81 230 VAL A O 1
ATOM 1794 N N . LEU A 1 231 ? -2.464 -16.267 14.737 1.00 90.69 231 LEU A N 1
ATOM 1795 C CA . LEU A 1 231 ? -1.231 -17.037 14.656 1.00 90.69 231 LEU A CA 1
ATOM 1796 C C . LEU A 1 231 ? -0.497 -16.955 15.994 1.00 90.69 231 LEU A C 1
ATOM 1798 O O . LEU A 1 231 ? -0.358 -15.863 16.541 1.00 90.69 231 LEU A O 1
ATOM 1802 N N . ASP A 1 232 ? 0.007 -18.088 16.468 1.00 87.19 232 ASP A N 1
ATOM 1803 C CA . ASP A 1 232 ? 0.914 -18.182 17.610 1.00 87.19 232 ASP A CA 1
ATOM 1804 C C . ASP A 1 232 ? 2.109 -19.062 17.230 1.00 87.19 232 ASP A C 1
ATOM 1806 O O . ASP A 1 232 ? 1.943 -20.095 16.585 1.00 87.19 232 ASP A O 1
ATOM 1810 N N . HIS A 1 233 ? 3.328 -18.609 17.527 1.00 86.81 233 HIS A N 1
ATOM 1811 C CA . HIS A 1 233 ? 4.581 -19.272 17.127 1.00 86.81 233 HIS A CA 1
ATOM 1812 C C . HIS A 1 233 ? 4.667 -19.723 15.648 1.00 86.81 233 HIS A C 1
ATOM 1814 O O . HIS A 1 233 ? 5.394 -20.652 15.302 1.00 86.81 233 HIS A O 1
ATOM 1820 N N . GLY A 1 234 ? 3.970 -19.022 14.746 1.00 86.25 234 GLY A N 1
ATOM 1821 C CA . GLY A 1 234 ? 3.928 -19.338 13.314 1.00 86.25 234 GLY A CA 1
ATOM 1822 C C . GLY A 1 234 ? 2.892 -20.396 12.921 1.00 86.25 234 GLY A C 1
ATOM 1823 O O . GLY A 1 234 ? 2.770 -20.701 11.734 1.00 86.25 234 GLY A O 1
ATOM 1824 N N . GLU A 1 235 ? 2.119 -20.908 13.875 1.00 87.75 235 GLU A N 1
ATOM 1825 C CA . GLU A 1 235 ? 1.014 -21.832 13.645 1.00 87.75 235 GLU A CA 1
ATOM 1826 C C . GLU A 1 235 ? -0.336 -21.133 13.810 1.00 87.75 235 GLU A C 1
ATOM 1828 O O . GLU A 1 235 ? -0.522 -20.247 14.643 1.00 87.75 235 GLU A O 1
ATOM 1833 N N . GLN A 1 236 ? -1.306 -21.528 12.989 1.00 92.38 236 GLN A N 1
ATOM 1834 C CA . GLN A 1 236 ? -2.665 -21.016 13.092 1.00 92.38 236 GLN A CA 1
ATOM 1835 C C . GLN A 1 236 ? -3.384 -21.661 14.276 1.00 92.38 236 GLN A C 1
ATOM 1837 O O . GLN A 1 236 ? -3.640 -22.865 14.274 1.00 92.38 236 GLN A O 1
ATOM 1842 N N . ILE A 1 237 ? -3.768 -20.844 15.259 1.00 91.50 237 ILE A N 1
ATOM 1843 C CA . ILE A 1 237 ? -4.467 -21.317 16.463 1.00 91.50 237 ILE A CA 1
ATOM 1844 C C . ILE A 1 237 ? -5.986 -21.150 16.384 1.00 91.50 237 ILE A C 1
ATOM 1846 O O . ILE A 1 237 ? -6.720 -21.898 17.034 1.00 91.50 237 ILE A O 1
ATOM 1850 N N . ALA A 1 238 ? -6.466 -20.185 15.593 1.00 92.19 238 ALA A N 1
ATOM 1851 C CA . ALA A 1 238 ? -7.886 -19.917 15.400 1.00 92.19 238 ALA A CA 1
ATOM 1852 C C . ALA A 1 238 ? -8.160 -19.203 14.070 1.00 92.19 238 ALA A C 1
ATOM 1854 O O . ALA A 1 238 ? -7.346 -18.413 13.591 1.00 92.19 238 ALA A O 1
ATOM 1855 N N . GLU A 1 239 ? -9.340 -19.440 13.504 1.00 93.75 239 GLU A N 1
ATOM 1856 C CA . GLU A 1 239 ? -9.926 -18.638 12.430 1.00 93.75 239 GLU A CA 1
ATOM 1857 C C . GLU A 1 239 ? -11.445 -18.621 12.580 1.00 93.75 239 GLU A C 1
ATOM 1859 O O . GLU A 1 239 ? -12.033 -19.633 12.957 1.00 93.75 239 GLU A O 1
ATOM 1864 N N . GLY A 1 240 ? -12.064 -17.472 12.319 1.00 93.38 240 GLY A N 1
ATOM 1865 C CA . GLY A 1 240 ? -13.511 -17.308 12.430 1.00 93.38 240 GLY A CA 1
ATOM 1866 C C . GLY A 1 240 ? -13.946 -15.848 12.422 1.00 93.38 240 GLY A C 1
ATOM 1867 O O . GLY A 1 240 ? -13.160 -14.951 12.093 1.00 93.38 240 GLY A O 1
ATOM 1868 N N . THR A 1 241 ? -15.200 -15.602 12.792 1.00 94.06 241 THR A N 1
ATOM 1869 C CA . THR A 1 241 ? -15.703 -14.240 13.031 1.00 94.06 241 THR A CA 1
ATOM 1870 C C . THR A 1 241 ? -15.083 -13.641 14.302 1.00 94.06 241 THR A C 1
ATOM 1872 O O . THR A 1 241 ? -14.562 -14.380 15.149 1.00 94.06 241 THR A O 1
ATOM 1875 N N . PRO A 1 242 ? -15.151 -12.310 14.496 1.00 91.38 242 PRO A N 1
ATOM 1876 C CA . PRO A 1 242 ? -14.740 -11.675 15.748 1.00 91.38 242 PRO A CA 1
ATOM 1877 C C . PRO A 1 242 ? -15.306 -12.343 17.010 1.00 91.38 242 PRO A C 1
ATOM 1879 O O . PRO A 1 242 ? -14.589 -12.580 17.983 1.00 91.38 242 PRO A O 1
ATOM 1882 N N . GLU A 1 243 ? -16.583 -12.720 16.998 1.00 90.19 243 GLU A N 1
ATOM 1883 C CA . GLU A 1 243 ? -17.256 -13.338 18.141 1.00 90.19 243 GLU A CA 1
ATOM 1884 C C . GLU A 1 243 ? -16.795 -14.773 18.414 1.00 90.19 243 GLU A C 1
ATOM 1886 O O . GLU A 1 243 ? -16.824 -15.209 19.570 1.00 90.19 243 GLU A O 1
ATOM 1891 N N . GLU A 1 244 ? -16.419 -15.517 17.374 1.00 91.25 244 GLU A N 1
ATOM 1892 C CA . GLU A 1 244 ? -15.882 -16.877 17.478 1.00 91.25 244 GLU A CA 1
ATOM 1893 C C . GLU A 1 244 ? -14.451 -16.846 18.016 1.00 91.25 244 GLU A C 1
ATOM 1895 O O . GLU A 1 244 ? -14.135 -17.536 18.987 1.00 91.25 244 GLU A O 1
ATOM 1900 N N . VAL A 1 245 ? -13.604 -15.979 17.451 1.00 91.00 245 VAL A N 1
ATOM 1901 C CA . VAL A 1 245 ? -12.204 -15.826 17.866 1.00 91.00 245 VAL A CA 1
ATOM 1902 C C . VAL A 1 245 ? -12.104 -15.314 19.301 1.00 91.00 245 VAL A C 1
ATOM 1904 O O . VAL A 1 245 ? -11.311 -15.841 20.079 1.00 91.00 245 VAL A O 1
ATOM 1907 N N . ARG A 1 246 ? -12.957 -14.364 19.707 1.00 87.69 246 ARG A N 1
ATOM 1908 C CA . ARG A 1 246 ? -12.993 -13.849 21.088 1.00 87.69 246 ARG A CA 1
ATOM 1909 C C . ARG A 1 246 ? -13.319 -14.923 22.131 1.00 87.69 246 ARG A C 1
ATOM 1911 O O . ARG A 1 246 ? -12.894 -14.803 23.276 1.00 87.69 246 ARG A O 1
ATOM 1918 N N . ARG A 1 247 ? -14.108 -15.936 21.764 1.00 89.69 247 ARG A N 1
ATOM 1919 C CA . ARG A 1 247 ? -14.508 -17.039 22.655 1.00 89.69 247 ARG A CA 1
ATOM 1920 C C . ARG A 1 247 ? -13.564 -18.238 22.581 1.00 89.69 247 ARG A C 1
ATOM 1922 O O . ARG A 1 247 ? -13.762 -19.200 23.320 1.00 89.69 247 ARG A O 1
ATOM 1929 N N . ASN A 1 248 ? -12.562 -18.205 21.705 1.00 89.62 248 ASN A N 1
ATOM 1930 C CA . ASN A 1 248 ? -11.661 -19.328 21.510 1.00 89.62 248 ASN A CA 1
ATOM 1931 C C . ASN A 1 248 ? -10.676 -19.444 22.695 1.00 89.62 248 ASN A C 1
ATOM 1933 O O . ASN A 1 248 ? -9.904 -18.513 22.930 1.00 89.62 248 ASN A O 1
ATOM 1937 N N . PRO A 1 249 ? -10.653 -20.579 23.421 1.00 90.00 249 PRO A N 1
ATOM 1938 C CA . PRO A 1 249 ? -9.811 -20.741 24.605 1.00 90.00 249 PRO A CA 1
ATOM 1939 C C . PRO A 1 249 ? -8.313 -20.627 24.296 1.00 90.00 249 PRO A C 1
ATOM 1941 O O . PRO A 1 249 ? -7.598 -20.016 25.081 1.00 90.00 249 PRO A O 1
ATOM 1944 N N . LYS A 1 250 ? -7.848 -21.111 23.132 1.00 88.06 250 LYS A N 1
ATOM 1945 C CA . LYS A 1 250 ? -6.436 -20.997 22.722 1.00 88.06 250 LYS A CA 1
ATOM 1946 C C . LYS A 1 250 ? -6.019 -19.545 22.498 1.00 88.06 250 LYS A C 1
ATOM 1948 O O . LYS A 1 250 ? -4.898 -19.167 22.803 1.00 88.06 250 LYS A O 1
ATOM 1953 N N . VAL A 1 251 ? -6.927 -18.724 21.967 1.00 87.12 251 VAL A N 1
ATOM 1954 C CA . VAL A 1 251 ? -6.677 -17.291 21.741 1.00 87.12 251 VAL A CA 1
ATOM 1955 C C . VAL A 1 251 ? -6.604 -16.550 23.072 1.00 87.12 251 VAL A C 1
ATOM 1957 O O . VAL A 1 251 ? -5.730 -15.709 23.252 1.00 87.12 251 VAL A O 1
ATOM 1960 N N . ILE A 1 252 ? -7.497 -16.881 24.009 1.00 86.81 252 ILE A N 1
ATOM 1961 C CA . ILE A 1 252 ? -7.502 -16.312 25.363 1.00 86.81 252 ILE A CA 1
ATOM 1962 C C . ILE A 1 252 ? -6.203 -16.668 26.094 1.00 86.81 252 ILE A C 1
ATOM 1964 O O . ILE A 1 252 ? -5.570 -15.782 26.660 1.00 86.81 252 ILE A O 1
ATOM 1968 N N . GLU A 1 253 ? -5.792 -17.935 26.042 1.00 86.25 253 GLU A N 1
ATOM 1969 C CA . GLU A 1 253 ? -4.548 -18.425 26.642 1.00 86.25 253 GLU A CA 1
ATOM 1970 C C . GLU A 1 253 ? -3.312 -17.738 26.044 1.00 86.25 253 GLU A C 1
ATOM 1972 O O . GLU A 1 253 ? -2.467 -17.247 26.790 1.00 86.25 253 GLU A O 1
ATOM 1977 N N . ALA A 1 254 ? -3.242 -17.613 24.714 1.00 82.81 254 ALA A N 1
ATOM 1978 C CA . ALA A 1 254 ? -2.135 -16.943 24.033 1.00 82.81 254 ALA A CA 1
ATOM 1979 C C . ALA A 1 254 ? -2.041 -15.436 24.358 1.00 82.81 254 ALA A C 1
ATOM 1981 O O . ALA A 1 254 ? -0.941 -14.894 24.429 1.00 82.81 254 ALA A O 1
ATOM 1982 N N . TYR A 1 255 ? -3.172 -14.744 24.569 1.00 74.31 255 TYR A N 1
ATOM 1983 C CA . TYR A 1 255 ? -3.194 -13.294 24.833 1.00 74.31 255 TYR A CA 1
ATOM 1984 C C . TYR A 1 255 ? -3.100 -12.903 26.315 1.00 74.31 255 TYR A C 1
ATOM 1986 O O . TYR A 1 255 ? -2.549 -11.847 26.623 1.00 74.31 255 TYR A O 1
ATOM 1994 N N . LEU A 1 256 ? -3.680 -13.687 27.231 1.00 70.75 256 LEU A N 1
ATOM 1995 C CA . LEU A 1 256 ? -3.717 -13.378 28.670 1.00 70.75 256 LEU A CA 1
ATOM 1996 C C . LEU A 1 256 ? -2.695 -14.183 29.487 1.00 70.75 256 LEU A C 1
ATOM 1998 O O . LEU A 1 256 ? -2.478 -13.867 30.657 1.00 70.75 256 LEU A O 1
ATOM 2002 N N . GLY A 1 257 ? -2.062 -15.189 28.877 1.00 61.91 257 GLY A N 1
ATOM 2003 C CA . GLY A 1 257 ? -1.275 -16.200 29.575 1.00 61.91 257 GLY A CA 1
ATOM 2004 C C . GLY A 1 257 ? -2.165 -17.260 30.228 1.00 61.91 257 GLY A C 1
ATOM 2005 O O . GLY A 1 257 ? -3.366 -17.060 30.435 1.00 61.91 257 GLY A O 1
ATOM 2006 N N . ALA A 1 258 ? -1.576 -18.411 30.564 1.00 53.69 258 ALA A N 1
ATOM 2007 C CA . ALA A 1 258 ? -2.264 -19.417 31.364 1.00 53.69 258 ALA A CA 1
ATOM 2008 C C . ALA A 1 258 ? -2.711 -18.789 32.700 1.00 53.69 258 ALA A C 1
ATOM 2010 O O . ALA A 1 258 ? -1.928 -18.047 33.306 1.00 53.69 258 ALA A O 1
ATOM 2011 N N . PRO A 1 259 ? -3.942 -19.053 33.184 1.00 48.28 259 PRO A N 1
ATOM 2012 C CA . PRO A 1 259 ? -4.316 -18.647 34.530 1.00 48.28 259 PRO A CA 1
ATOM 2013 C C . PRO A 1 259 ? -3.283 -19.227 35.497 1.00 48.28 259 PRO A C 1
ATOM 2015 O O . PRO A 1 259 ? -2.978 -20.417 35.422 1.00 48.28 259 PRO A O 1
ATOM 2018 N N . ALA A 1 260 ? -2.712 -18.376 36.353 1.00 45.91 260 ALA A N 1
ATOM 2019 C CA . ALA A 1 260 ? -1.756 -18.808 37.362 1.00 45.91 260 ALA A CA 1
ATOM 2020 C C . ALA A 1 260 ? -2.407 -19.912 38.210 1.00 45.91 260 ALA A C 1
ATOM 2022 O O . ALA A 1 260 ? -3.360 -19.647 38.944 1.00 45.91 260 ALA A O 1
ATOM 2023 N N . THR A 1 261 ? -1.939 -21.145 38.020 1.00 41.47 261 THR A N 1
ATOM 2024 C CA . THR A 1 261 ? -2.278 -22.321 38.831 1.00 41.47 261 THR A CA 1
ATOM 2025 C C . THR A 1 261 ? -1.593 -22.264 40.179 1.00 41.47 261 THR A C 1
ATOM 2027 O O . THR A 1 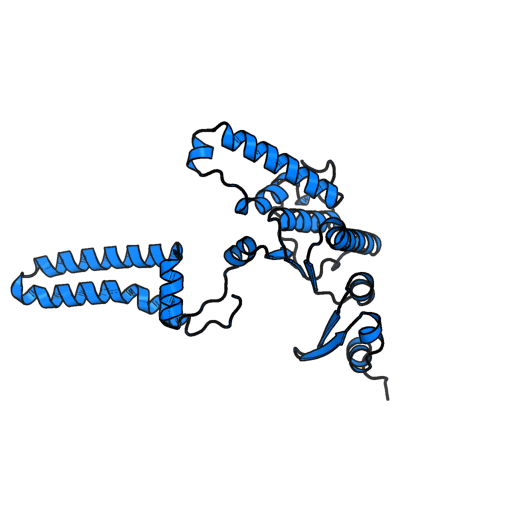261 ? -0.388 -21.919 40.184 1.00 41.47 261 THR A O 1
#

Sequence (261 aa):
MIARPVRPWFEPILWFVPSILTLLIGWALSGVFGLASIEISVLLAVAALILTLLLAIVRPIWYSDLLTKLGVFKSARPNDMVEAGIGRTFQNIRLFQNMSAIENVLVGMHTKLKANMIDALLSTPRNSREEREARKRARELLALVGLRGRDGVLARNLPYGDQRRLEVARALGSSPVLLLLDEPTAGMNPAETSQMMKLIGRLRSELGLTILLIEHDMRVVMGISDRITVLDHGEQIAEGTPEEVRRNPKVIEAYLGAPAT

Radius of gyration: 26.17 Å; cha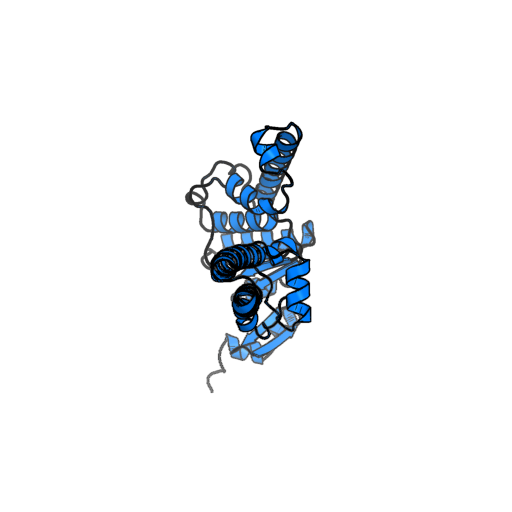ins: 1; bounding box: 61×47×79 Å